Protein AF-A0A971VTC2-F1 (afdb_monomer_lite)

Secondary structure (DSSP, 8-state):
----TT-S---EEEEE-SS--PPPEEE--EE-TTT-SEE---TT--SB-TTSPBP--EEEEE-TTS-B---SSS-TTEEEEEETTEEEEEEPPEEEEEEEEETT--SB-TT-EEEEEESSS--GGGEEEEEE--SS-EEEEE-SEEEEEEEEEPPTTBPPPPPEEEEE-TTS-EEEEETTEEEEPGGGEEEEEEPBPPPPPPP----PPPEEE--EEE---SSS---TTSSEEEEE-TT--EEEEEEB-TTSEEEPPPEEE-S--S-EEEEEEEPP-SS----B---EEE-EEEETTEEEE--------B----

pLDDT: mean 72.46, std 19.24, range [22.12, 98.81]

Sequence (314 aa):
MYYKDGDLPSTAVWVTDTDLDGTPAVQTPALNPDTGRLEAAWPMLPVKDLDGKTWVYIVKEVTAAGEEFTADAAVDHFTQREEGLEVTNTVAAKPVTFSKTEVNSTAELPGATLQVFRGETADAANLVEEWVSTDTAKVIELTPGIYTMVETTAPKGYEIAESITFRVNLDGIVDIKHAANWVPAKNATVRMQDAKTPEPAKPVDPSYPTLRVPLSARKTLINGSLKAGEFTFLLKDCAGRVIAEASNDAQGVVTFPDRTFSRVVKNYKYTIEEKPGDATMNTILLLVMLALTLGAGSLVLRRIQRTQEHKNQR

Foldseek 3Di:
DDDDPDPDQQFWKWKDWPPDPDDTDIDRFDQDPVVRDGDDDDPPDDQADPVRHGTQIFMAGDGPVRHGDDCPDRNVFWDWDGDRHDIDTDGWWAKAKEAEEAVVDPWGDWAWKKWKFFDPDDDPVGTDDIDTTDRDIDIDGGGFHKMKMATPDDDPQWDGWDIWIWTQHSVRFIWTDDPPDTHTDPPNYDYTHIYGDDDPPDPPDPFADKDWDKDKDFDDDDPDFDAWQPWKKFKAWPVRDGDWMFTAHRRRMTTTDIDIDGDQDQWTWIFIFIDDDPDDDWGWGFTFTFHFDDDPRDTDGDDGDGDGDTDDDD

Structure (mmCIF, N/CA/C/O backbone):
data_AF-A0A971VTC2-F1
#
_entry.id   AF-A0A971VTC2-F1
#
loop_
_atom_site.group_PDB
_atom_site.id
_atom_site.type_symbol
_atom_site.label_atom_id
_atom_site.label_alt_id
_atom_site.label_comp_id
_atom_site.label_asym_id
_atom_site.label_entity_id
_atom_site.label_seq_id
_atom_site.pdbx_PDB_ins_code
_atom_site.Cartn_x
_atom_site.Cartn_y
_atom_site.Cartn_z
_atom_site.occupancy
_atom_site.B_iso_or_equiv
_atom_site.auth_seq_id
_atom_site.auth_comp_id
_atom_site.auth_asym_id
_atom_site.auth_atom_id
_atom_site.pdbx_PDB_model_num
ATOM 1 N N . MET A 1 1 ? 21.533 3.774 -10.845 1.00 24.39 1 MET A N 1
ATOM 2 C CA . MET A 1 1 ? 20.366 2.922 -11.162 1.00 24.39 1 MET A CA 1
ATOM 3 C C . MET A 1 1 ? 20.791 1.475 -10.965 1.00 24.39 1 MET A C 1
ATOM 5 O O . MET A 1 1 ? 21.694 1.045 -11.663 1.00 24.39 1 MET A O 1
ATOM 9 N N . TYR A 1 2 ? 20.254 0.765 -9.967 1.00 22.12 2 TYR A N 1
ATOM 10 C CA . TYR A 1 2 ? 20.600 -0.644 -9.737 1.00 22.12 2 TYR A CA 1
ATOM 11 C C . TYR A 1 2 ? 19.739 -1.532 -10.641 1.00 22.12 2 TYR A C 1
ATOM 13 O O . TYR A 1 2 ? 18.562 -1.738 -10.357 1.00 22.12 2 TYR A O 1
ATOM 21 N N . TYR A 1 3 ? 20.332 -2.051 -11.712 1.00 27.64 3 TYR A N 1
ATOM 22 C CA . TYR A 1 3 ? 19.856 -3.245 -12.405 1.00 27.64 3 TYR A CA 1
ATOM 23 C C . TYR A 1 3 ? 20.967 -4.291 -12.290 1.00 27.64 3 TYR A C 1
ATOM 25 O O . TYR A 1 3 ? 22.145 -3.961 -12.417 1.00 27.64 3 TYR A O 1
ATOM 33 N N . LYS A 1 4 ? 20.598 -5.525 -11.937 1.00 24.80 4 LYS A N 1
ATOM 34 C CA . LYS A 1 4 ? 21.521 -6.664 -11.879 1.00 24.80 4 LYS A CA 1
ATOM 35 C C . LYS A 1 4 ? 21.999 -6.956 -13.303 1.00 24.80 4 LYS A C 1
ATOM 37 O O . LYS A 1 4 ? 21.167 -7.022 -14.204 1.00 24.80 4 LYS A O 1
ATOM 42 N N . ASP A 1 5 ? 23.307 -7.144 -13.472 1.00 27.97 5 ASP A N 1
ATOM 43 C CA . ASP A 1 5 ? 23.905 -7.723 -14.679 1.00 27.97 5 ASP A CA 1
ATOM 44 C C . ASP A 1 5 ? 23.108 -8.966 -15.104 1.00 27.97 5 ASP A C 1
ATOM 46 O O . ASP A 1 5 ? 23.018 -9.927 -14.333 1.00 27.97 5 ASP A O 1
ATOM 50 N N . GLY A 1 6 ? 22.504 -8.934 -16.297 1.00 31.97 6 GLY A N 1
ATOM 51 C CA . GLY A 1 6 ? 21.861 -10.110 -16.893 1.00 31.97 6 GLY A CA 1
ATOM 52 C C . GLY A 1 6 ? 20.676 -9.864 -17.831 1.00 31.97 6 GLY A C 1
ATOM 53 O O . GLY A 1 6 ? 20.512 -10.652 -18.752 1.00 31.97 6 GLY A O 1
ATOM 54 N N . ASP A 1 7 ? 19.901 -8.785 -17.654 1.00 36.12 7 ASP A N 1
ATOM 55 C CA . ASP A 1 7 ? 18.616 -8.597 -18.372 1.00 36.12 7 ASP A CA 1
ATOM 56 C C . ASP A 1 7 ? 18.561 -7.359 -19.291 1.00 36.12 7 ASP A C 1
ATOM 58 O O . ASP A 1 7 ? 17.489 -6.968 -19.755 1.00 36.12 7 ASP A O 1
ATOM 62 N N . LEU A 1 8 ? 19.697 -6.711 -19.569 1.00 38.66 8 LEU A N 1
ATOM 63 C CA . LEU A 1 8 ? 19.752 -5.750 -20.673 1.00 38.66 8 LEU A CA 1
ATOM 64 C C . LEU A 1 8 ? 19.959 -6.532 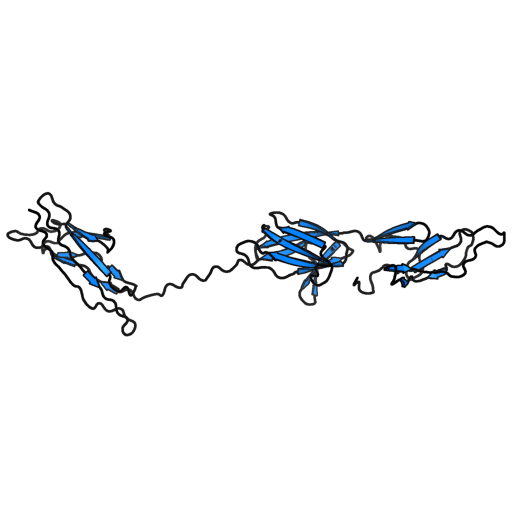-21.976 1.00 38.66 8 LEU A C 1
ATOM 66 O O . LEU A 1 8 ? 20.839 -7.400 -21.995 1.00 38.66 8 LEU A O 1
ATOM 70 N N . PRO A 1 9 ? 19.216 -6.239 -23.065 1.00 40.66 9 PRO A N 1
ATOM 71 C CA . PRO A 1 9 ? 19.655 -6.672 -24.380 1.00 40.66 9 PRO A CA 1
ATOM 72 C C . PRO A 1 9 ? 21.089 -6.169 -24.536 1.00 40.66 9 PRO A C 1
ATOM 74 O O . PRO A 1 9 ? 21.396 -5.002 -24.297 1.00 40.66 9 PRO A O 1
ATOM 77 N N . SER A 1 10 ? 21.987 -7.109 -24.786 1.00 42.53 10 SER A N 1
ATOM 78 C CA . SER A 1 10 ? 23.401 -6.876 -25.039 1.00 42.53 10 SER A CA 1
ATOM 79 C C . SER A 1 10 ? 23.577 -5.671 -25.956 1.00 42.53 10 SER A C 1
ATOM 81 O O . SER A 1 10 ? 23.158 -5.714 -27.105 1.00 42.53 10 SER A O 1
ATOM 83 N N . THR A 1 11 ? 24.184 -4.608 -25.447 1.00 46.25 11 THR A N 1
ATOM 84 C CA . THR A 1 11 ? 24.219 -3.301 -26.105 1.00 46.25 11 THR A CA 1
ATOM 85 C C . THR A 1 11 ? 25.290 -3.234 -27.189 1.00 46.25 11 THR A C 1
ATOM 87 O O . THR A 1 11 ? 26.001 -2.249 -27.265 1.00 46.25 11 THR A O 1
ATOM 90 N N . ALA A 1 12 ? 25.515 -4.276 -27.985 1.00 45.28 12 ALA A N 1
ATOM 91 C CA . ALA A 1 12 ? 26.535 -4.210 -29.025 1.00 45.28 12 ALA A CA 1
ATOM 92 C C . ALA A 1 12 ? 26.014 -3.365 -30.201 1.00 45.28 12 ALA A C 1
ATOM 94 O O . ALA A 1 12 ? 24.861 -3.482 -30.605 1.00 45.28 12 ALA A O 1
ATOM 95 N N . VAL A 1 13 ? 26.857 -2.483 -30.734 1.00 49.81 13 VAL A N 1
ATOM 96 C CA . VAL A 1 13 ? 26.529 -1.638 -31.889 1.00 49.81 13 VAL A CA 1
ATOM 97 C C . VAL A 1 13 ? 27.518 -1.947 -33.007 1.00 49.81 13 VAL A C 1
ATOM 99 O O . VAL A 1 13 ? 28.705 -2.153 -32.740 1.00 49.81 13 VAL A O 1
ATOM 102 N N . TRP A 1 14 ? 27.048 -1.984 -34.252 1.00 54.25 14 TRP A N 1
ATOM 103 C CA . TRP A 1 14 ? 27.901 -2.091 -35.439 1.00 54.25 14 TRP A CA 1
ATOM 104 C C . TRP A 1 14 ? 27.792 -0.844 -36.307 1.00 54.25 14 TRP A C 1
ATOM 106 O O . TRP A 1 14 ? 26.750 -0.191 -36.365 1.00 54.25 14 TRP A O 1
ATOM 116 N N . VAL A 1 15 ? 28.899 -0.537 -36.981 1.00 46.56 15 VAL A N 1
ATOM 117 C CA . VAL A 1 15 ? 28.986 0.483 -38.025 1.00 46.56 15 VAL A CA 1
ATOM 118 C C . VAL A 1 15 ? 29.272 -0.223 -39.342 1.00 46.56 15 VAL A C 1
ATOM 120 O O . VAL A 1 15 ? 30.251 -0.972 -39.433 1.00 46.56 15 VAL A O 1
ATOM 123 N N . THR A 1 16 ? 28.443 0.019 -40.358 1.00 44.19 16 THR A N 1
ATOM 124 C CA . THR A 1 16 ? 28.713 -0.430 -41.728 1.00 44.19 16 THR A CA 1
ATOM 125 C C . THR A 1 16 ? 28.747 0.713 -42.709 1.00 44.19 16 THR A C 1
ATOM 127 O O . THR A 1 16 ? 28.103 1.751 -42.550 1.00 44.19 16 THR A O 1
ATOM 130 N N . ASP A 1 17 ? 29.518 0.452 -43.747 1.00 42.81 17 ASP A N 1
ATOM 131 C CA . ASP A 1 17 ? 29.534 1.176 -44.993 1.00 42.81 17 ASP A CA 1
ATOM 132 C C . ASP A 1 17 ? 28.280 0.823 -45.824 1.00 42.81 17 ASP A C 1
ATOM 134 O O . ASP A 1 17 ? 27.764 -0.291 -45.741 1.00 42.81 17 ASP A O 1
ATOM 138 N N . THR A 1 18 ? 27.772 1.774 -46.607 1.00 43.78 18 THR A N 1
ATOM 139 C CA . THR A 1 18 ? 26.639 1.565 -47.521 1.00 43.78 18 THR A CA 1
ATOM 140 C C . THR A 1 18 ? 27.041 0.908 -48.848 1.00 43.78 18 THR A C 1
ATOM 142 O O . THR A 1 18 ? 26.149 0.416 -49.537 1.00 43.78 18 THR A O 1
ATOM 145 N N . ASP A 1 19 ? 28.341 0.836 -49.182 1.00 42.25 19 ASP A N 1
ATOM 146 C CA . ASP A 1 19 ? 28.817 0.380 -50.501 1.00 42.25 19 ASP A CA 1
ATOM 147 C C . ASP A 1 19 ? 29.732 -0.885 -50.494 1.00 42.25 19 ASP A C 1
ATOM 149 O O . ASP A 1 19 ? 30.227 -1.254 -51.559 1.00 42.25 19 ASP A O 1
ATOM 153 N N . LEU A 1 20 ? 29.945 -1.616 -49.380 1.00 42.38 20 LEU A N 1
ATOM 154 C CA . LEU A 1 20 ? 30.805 -2.828 -49.367 1.00 42.38 20 LEU A CA 1
ATOM 155 C C . LEU A 1 20 ? 30.368 -3.946 -48.395 1.00 42.38 20 LEU A C 1
ATOM 157 O O . LEU A 1 20 ? 30.027 -3.685 -47.244 1.00 42.38 20 LEU A O 1
ATOM 161 N N . ASP A 1 21 ? 30.525 -5.201 -48.848 1.00 44.94 21 ASP A N 1
ATOM 162 C CA . ASP A 1 21 ? 30.444 -6.484 -48.111 1.00 44.94 21 ASP A CA 1
ATOM 163 C C . ASP A 1 21 ? 31.539 -6.634 -47.016 1.00 44.94 21 ASP A C 1
ATOM 165 O O . ASP A 1 21 ? 32.245 -7.643 -46.927 1.00 44.94 21 ASP A O 1
ATOM 169 N N . GLY A 1 22 ? 31.761 -5.597 -46.206 1.00 50.03 22 GLY A N 1
ATOM 170 C CA . GLY A 1 22 ? 32.745 -5.588 -45.126 1.00 50.03 22 GLY A CA 1
ATOM 171 C C . GLY A 1 22 ? 32.226 -6.250 -43.849 1.00 50.03 22 GLY A C 1
ATOM 172 O O . GLY A 1 22 ? 31.055 -6.121 -43.497 1.00 50.03 22 GLY A O 1
ATOM 173 N N . THR A 1 23 ? 33.111 -6.931 -43.114 1.00 53.97 23 THR A N 1
ATOM 174 C CA . THR A 1 23 ? 32.787 -7.465 -41.785 1.00 53.97 23 THR A CA 1
ATOM 175 C C . THR A 1 23 ? 32.421 -6.313 -40.834 1.00 53.97 23 THR A C 1
ATOM 177 O O . THR A 1 23 ? 33.236 -5.403 -40.662 1.00 53.97 23 THR A O 1
ATOM 180 N N . PRO A 1 24 ? 31.246 -6.352 -40.184 1.00 57.28 24 PRO A N 1
ATOM 181 C CA . PRO A 1 24 ? 30.817 -5.378 -39.180 1.00 57.28 24 PRO A CA 1
ATOM 182 C C . PRO A 1 24 ? 31.878 -5.089 -38.113 1.00 57.28 24 PRO A C 1
ATOM 184 O O . PRO A 1 24 ? 32.406 -6.016 -37.494 1.00 57.28 24 PRO A O 1
ATOM 187 N N . ALA A 1 25 ? 32.153 -3.812 -37.834 1.00 60.31 25 ALA A N 1
ATOM 188 C CA . ALA A 1 25 ? 32.958 -3.430 -36.675 1.00 60.31 25 ALA A CA 1
ATOM 189 C C . ALA A 1 25 ? 32.059 -3.320 -35.434 1.00 60.31 25 ALA A C 1
ATOM 191 O O . ALA A 1 25 ? 31.399 -2.301 -35.234 1.00 60.31 25 ALA A O 1
ATOM 192 N N . VAL A 1 26 ? 32.037 -4.364 -34.604 1.00 62.31 26 VAL A N 1
ATOM 193 C CA . VAL A 1 26 ? 31.229 -4.420 -33.375 1.00 62.31 26 VAL A CA 1
ATOM 194 C C . VAL A 1 26 ? 31.981 -3.778 -32.206 1.00 62.31 26 VAL A C 1
ATOM 196 O O . VAL A 1 26 ? 33.146 -4.097 -31.965 1.00 62.31 26 VAL A O 1
ATOM 199 N N . GLN A 1 27 ? 31.317 -2.893 -31.462 1.00 64.00 27 GLN A N 1
ATOM 200 C CA . GLN A 1 27 ? 31.819 -2.346 -30.197 1.00 64.00 27 GLN A CA 1
ATOM 201 C C . GLN A 1 27 ? 30.770 -2.475 -29.096 1.00 64.00 27 GLN A C 1
ATOM 203 O O . GLN A 1 27 ? 29.574 -2.312 -29.342 1.00 64.00 27 GLN A O 1
ATOM 208 N N . THR A 1 28 ? 31.241 -2.710 -27.872 1.00 67.06 28 THR A N 1
ATOM 209 C CA . THR A 1 28 ? 30.420 -2.626 -26.661 1.00 67.06 28 THR A CA 1
ATOM 210 C C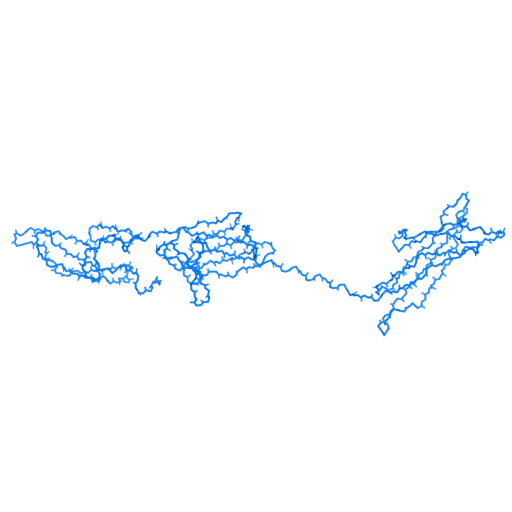 . THR A 1 28 ? 30.531 -1.204 -26.094 1.00 67.06 28 THR A C 1
ATOM 212 O O . THR A 1 28 ? 31.624 -0.808 -25.684 1.00 67.06 28 THR A O 1
ATOM 215 N N . PRO A 1 29 ? 29.441 -0.421 -26.058 1.00 69.00 29 PRO A N 1
ATOM 216 C CA . PRO A 1 29 ? 29.385 0.893 -25.442 1.00 69.00 29 PRO A CA 1
ATOM 217 C C . PRO A 1 29 ? 29.759 0.843 -23.961 1.00 69.00 29 PRO A C 1
ATOM 219 O O . PRO A 1 29 ? 29.368 -0.074 -23.237 1.00 69.00 29 PRO A O 1
ATOM 222 N N . ALA A 1 30 ? 30.469 1.866 -23.500 1.00 68.50 30 ALA A N 1
ATOM 223 C CA . ALA A 1 30 ? 30.816 2.061 -22.100 1.00 68.50 30 ALA A CA 1
ATOM 224 C C . ALA A 1 30 ? 30.007 3.219 -21.505 1.00 68.50 30 ALA A C 1
ATOM 226 O O . ALA A 1 30 ? 29.675 4.175 -22.202 1.00 68.50 30 ALA A O 1
ATOM 227 N N . LEU A 1 31 ? 29.703 3.152 -20.206 1.00 62.44 31 LEU A N 1
ATOM 228 C CA . LEU A 1 31 ? 29.050 4.258 -19.507 1.00 62.44 31 LEU A CA 1
ATOM 229 C C . LEU A 1 31 ? 29.995 5.461 -19.450 1.00 62.44 31 LEU A C 1
ATOM 231 O O . LEU A 1 31 ? 31.036 5.406 -18.793 1.00 62.44 31 LEU A O 1
ATOM 235 N N . ASN A 1 32 ? 29.608 6.553 -20.097 1.00 70.31 32 ASN A N 1
ATOM 236 C CA . ASN A 1 32 ? 30.255 7.841 -19.942 1.00 70.31 32 ASN A CA 1
ATOM 237 C C . ASN A 1 32 ? 29.755 8.482 -18.626 1.00 70.31 32 ASN A C 1
ATOM 239 O O . ASN A 1 32 ? 28.553 8.723 -18.480 1.00 70.31 32 ASN A O 1
ATOM 243 N N . PRO A 1 33 ? 30.639 8.742 -17.645 1.00 55.88 33 PRO A N 1
ATOM 244 C CA . PRO A 1 33 ? 30.243 9.274 -16.341 1.00 55.88 33 PRO A CA 1
ATOM 245 C C . PRO A 1 33 ? 29.791 10.740 -16.385 1.00 55.88 33 PRO A C 1
ATOM 247 O O . PRO A 1 33 ? 29.056 11.161 -15.494 1.00 55.88 33 PRO A O 1
ATOM 250 N N . ASP A 1 34 ? 30.202 11.501 -17.401 1.00 62.28 34 ASP A N 1
ATOM 251 C CA . ASP A 1 34 ? 29.881 12.924 -17.542 1.00 62.28 34 ASP A CA 1
ATOM 252 C C . ASP A 1 34 ? 28.503 13.126 -18.183 1.00 62.28 34 ASP A C 1
ATOM 254 O O . ASP A 1 34 ? 27.762 14.037 -17.810 1.00 62.28 34 ASP A O 1
ATOM 258 N N . THR A 1 35 ? 28.141 12.265 -19.139 1.00 67.12 35 THR A N 1
ATOM 259 C CA . THR A 1 35 ? 26.854 12.336 -19.855 1.00 67.12 35 THR A CA 1
ATOM 260 C C . THR A 1 35 ? 25.804 11.383 -19.288 1.00 67.12 35 THR A C 1
ATOM 262 O O . THR A 1 35 ? 24.610 11.569 -19.523 1.00 67.12 35 THR A O 1
ATOM 265 N N . GLY A 1 36 ? 26.226 10.351 -18.551 1.00 65.12 36 GLY A N 1
ATOM 266 C CA . GLY A 1 36 ? 25.359 9.290 -18.041 1.00 65.12 36 GLY A CA 1
ATOM 267 C C . GLY A 1 36 ? 24.819 8.349 -19.124 1.00 65.12 36 GLY A C 1
ATOM 268 O O . GLY A 1 36 ? 23.917 7.560 -18.836 1.00 65.12 36 GLY A O 1
ATOM 269 N N . ARG A 1 37 ? 25.333 8.429 -20.359 1.00 70.31 37 ARG A N 1
ATOM 270 C CA . ARG A 1 37 ? 24.919 7.594 -21.497 1.00 70.31 37 ARG A CA 1
ATOM 271 C C . ARG A 1 37 ? 25.922 6.471 -21.740 1.00 70.31 37 ARG A C 1
ATOM 273 O O . ARG A 1 37 ? 27.096 6.578 -21.399 1.00 70.31 37 ARG A O 1
ATOM 280 N N . LEU A 1 38 ? 25.448 5.390 -22.350 1.00 69.25 38 LEU A N 1
ATOM 281 C CA . LEU A 1 38 ? 26.322 4.395 -22.957 1.00 69.25 38 LEU A CA 1
ATOM 282 C C . LEU A 1 38 ? 26.837 4.948 -24.292 1.00 69.25 38 LEU A C 1
ATOM 284 O O . LEU A 1 38 ? 26.039 5.322 -25.147 1.00 69.25 38 LEU A O 1
ATOM 288 N N . GLU A 1 39 ? 28.155 5.008 -24.459 1.00 73.31 39 GLU A N 1
ATOM 289 C CA . GLU A 1 39 ? 28.815 5.578 -25.635 1.00 73.31 39 GLU A CA 1
ATOM 290 C C . GLU A 1 39 ? 29.839 4.594 -26.217 1.00 73.31 39 GLU A C 1
ATOM 292 O O . GLU A 1 39 ? 30.570 3.926 -25.483 1.00 73.31 39 GLU A O 1
ATOM 297 N N . ALA A 1 40 ? 29.904 4.510 -27.546 1.00 72.56 40 ALA A N 1
ATOM 298 C CA . ALA A 1 40 ? 30.912 3.754 -28.285 1.00 72.56 40 ALA A CA 1
ATOM 299 C C . ALA A 1 40 ? 31.599 4.670 -29.303 1.00 72.56 40 ALA A C 1
ATOM 301 O O . ALA A 1 40 ? 30.967 5.550 -29.887 1.00 72.56 40 ALA A O 1
ATOM 302 N N . ALA A 1 41 ? 32.897 4.458 -29.518 1.00 71.81 41 ALA A N 1
ATOM 303 C CA . ALA A 1 41 ? 33.685 5.232 -30.466 1.00 71.81 41 ALA A CA 1
ATOM 304 C C . ALA A 1 41 ? 34.462 4.307 -31.404 1.00 71.81 41 ALA A C 1
ATOM 306 O O . ALA A 1 41 ? 35.159 3.394 -30.961 1.00 71.81 41 ALA A O 1
ATOM 307 N N . TRP A 1 42 ? 34.397 4.605 -32.700 1.00 75.06 42 TRP A N 1
ATOM 308 C CA . TRP A 1 42 ? 35.216 3.975 -33.731 1.00 75.06 42 TRP A CA 1
ATOM 309 C C . TRP A 1 42 ? 36.239 5.002 -34.223 1.00 75.06 42 TRP A C 1
ATOM 311 O O . TRP A 1 42 ? 35.951 5.780 -35.138 1.00 75.06 42 TRP A O 1
ATOM 321 N N . PRO A 1 43 ? 37.422 5.091 -33.588 1.00 70.06 43 PRO A N 1
ATOM 322 C CA . PRO A 1 43 ? 38.449 6.010 -34.045 1.00 70.06 43 PRO A CA 1
ATOM 323 C C . PRO A 1 43 ? 38.961 5.577 -35.424 1.00 70.06 43 PRO A C 1
ATOM 325 O O . PRO A 1 43 ? 39.066 4.389 -35.712 1.00 70.06 43 PRO A O 1
ATOM 328 N N . MET A 1 44 ? 39.353 6.556 -36.244 1.00 71.81 44 MET A N 1
ATOM 329 C CA . MET A 1 44 ? 40.008 6.337 -37.544 1.00 71.81 44 MET A CA 1
ATOM 330 C C . MET A 1 44 ? 39.123 5.699 -38.628 1.00 71.81 44 MET A C 1
ATOM 332 O O . MET A 1 44 ? 39.641 5.058 -39.542 1.00 71.81 44 MET A O 1
ATOM 336 N N . LEU A 1 45 ? 37.806 5.911 -38.576 1.00 69.50 45 LEU A N 1
ATOM 337 C CA . LEU A 1 45 ? 36.944 5.601 -39.715 1.00 69.50 45 LEU A CA 1
ATOM 338 C C . LEU A 1 45 ? 37.335 6.464 -40.935 1.00 69.50 45 LEU A C 1
ATOM 340 O O . LEU A 1 45 ? 37.518 7.679 -40.786 1.00 69.50 45 LEU A O 1
ATOM 344 N N . PRO A 1 46 ? 37.480 5.877 -42.140 1.00 70.81 46 PRO A N 1
ATOM 345 C CA . PRO A 1 46 ? 37.756 6.637 -43.352 1.00 70.81 46 PRO A CA 1
ATOM 346 C C . PRO A 1 46 ? 36.700 7.722 -43.585 1.00 70.81 46 PRO A C 1
ATOM 348 O O . PRO A 1 46 ? 35.509 7.505 -43.389 1.00 70.81 46 PRO A O 1
ATOM 351 N N . VAL A 1 47 ? 37.114 8.903 -44.038 1.00 63.91 47 VAL A N 1
ATOM 352 C CA . VAL A 1 47 ? 36.164 9.986 -44.367 1.00 63.91 47 VAL A CA 1
ATOM 353 C C . VAL A 1 47 ? 35.698 9.887 -45.819 1.00 63.91 47 VAL A C 1
ATOM 355 O O . VAL A 1 47 ? 34.600 10.326 -46.147 1.00 63.91 47 VAL A O 1
ATOM 358 N N . LYS A 1 48 ? 36.530 9.310 -46.691 1.00 69.44 48 LYS A N 1
ATOM 359 C CA . LYS A 1 48 ? 36.266 9.155 -48.119 1.00 69.44 48 LYS A CA 1
ATOM 360 C C . LYS A 1 48 ? 36.603 7.750 -48.604 1.00 69.44 48 LYS A C 1
ATOM 362 O O . LYS A 1 48 ? 37.475 7.102 -48.020 1.00 69.44 48 LYS A O 1
ATOM 367 N N . ASP A 1 49 ? 35.931 7.317 -49.660 1.00 67.75 49 ASP A N 1
ATOM 368 C CA . ASP A 1 49 ? 36.254 6.100 -50.398 1.00 67.75 49 ASP A CA 1
ATOM 369 C C . ASP A 1 49 ? 37.491 6.289 -51.300 1.00 67.75 49 ASP A C 1
ATOM 371 O O . ASP A 1 49 ? 38.111 7.362 -51.333 1.00 67.75 49 ASP A O 1
ATOM 375 N N . LEU A 1 50 ? 37.873 5.230 -52.023 1.00 72.00 50 LEU A N 1
ATOM 376 C CA . LEU A 1 50 ? 39.011 5.247 -52.955 1.00 72.00 50 LEU A CA 1
ATOM 377 C C . LEU A 1 50 ? 38.802 6.205 -54.142 1.00 72.00 50 LEU A C 1
ATOM 379 O O . LEU A 1 50 ? 39.783 6.648 -54.740 1.00 72.00 50 LEU A O 1
ATOM 383 N N . ASP A 1 51 ? 37.551 6.562 -54.432 1.00 77.12 51 ASP A N 1
ATOM 384 C CA . ASP A 1 51 ? 37.141 7.463 -55.509 1.00 77.12 51 ASP A CA 1
ATOM 385 C C . ASP A 1 51 ? 36.943 8.919 -55.022 1.00 77.12 51 ASP A C 1
ATOM 387 O O . ASP A 1 51 ? 36.655 9.826 -55.808 1.00 77.12 51 ASP A O 1
ATOM 391 N N . GLY A 1 52 ? 37.154 9.187 -53.727 1.00 68.06 52 GLY A N 1
ATOM 392 C CA . GLY A 1 52 ? 37.068 10.508 -53.107 1.00 68.06 52 GLY A CA 1
ATOM 393 C C . GLY A 1 52 ? 35.660 10.957 -52.684 1.00 68.06 52 GLY A C 1
ATOM 394 O O . GLY A 1 52 ? 35.511 12.121 -52.277 1.00 68.06 52 GLY A O 1
ATOM 395 N N . LYS A 1 53 ? 34.651 10.079 -52.744 1.00 62.31 53 LYS A N 1
ATOM 396 C CA . LYS A 1 53 ? 33.279 10.291 -52.244 1.00 62.31 53 LYS A CA 1
ATOM 397 C C . LYS A 1 53 ? 33.256 10.137 -50.722 1.00 62.31 53 LYS A C 1
ATOM 399 O O . LYS A 1 53 ? 33.947 9.293 -50.169 1.00 62.31 53 LYS A O 1
ATOM 404 N N . THR A 1 54 ? 32.488 10.975 -50.031 1.00 58.62 54 THR A N 1
ATOM 405 C CA . THR A 1 54 ? 32.387 10.942 -48.562 1.00 58.62 54 THR A CA 1
ATOM 406 C C . THR A 1 54 ? 31.562 9.746 -48.087 1.00 58.62 54 THR A C 1
ATOM 408 O O . THR A 1 54 ? 30.481 9.504 -48.624 1.00 58.62 54 THR A O 1
ATOM 411 N N . TRP A 1 55 ? 32.032 9.059 -47.046 1.00 61.00 55 TRP A N 1
ATOM 412 C CA . TRP A 1 55 ? 31.294 7.973 -46.402 1.00 61.00 55 TRP A CA 1
ATOM 413 C C . TRP A 1 55 ? 30.112 8.476 -45.568 1.00 61.00 55 TRP A C 1
ATOM 415 O O . TRP A 1 55 ? 30.206 9.499 -44.885 1.00 61.00 55 TRP A O 1
ATOM 425 N N . VAL A 1 56 ? 29.014 7.717 -45.587 1.00 61.75 56 VAL A N 1
ATOM 426 C CA . VAL A 1 56 ? 27.881 7.874 -44.668 1.00 61.75 56 VAL A CA 1
ATOM 427 C C . VAL A 1 56 ? 27.807 6.619 -43.813 1.00 61.75 56 VAL A C 1
ATOM 429 O O . VAL A 1 56 ? 27.618 5.525 -44.335 1.00 61.75 56 VAL A O 1
ATOM 432 N N . TYR A 1 57 ? 27.961 6.796 -42.506 1.00 63.69 57 TYR A N 1
ATOM 433 C CA . TYR A 1 57 ? 27.889 5.713 -41.535 1.00 63.69 57 TYR A CA 1
ATOM 434 C C . TYR A 1 57 ? 26.497 5.638 -40.920 1.00 63.69 57 TYR A C 1
ATOM 436 O O . TYR A 1 57 ? 25.887 6.669 -40.626 1.00 63.69 57 TYR A O 1
ATOM 444 N N . ILE A 1 58 ? 26.035 4.414 -40.688 1.00 64.00 58 ILE A N 1
ATOM 445 C CA . ILE A 1 58 ? 24.855 4.118 -39.878 1.00 64.00 58 ILE A CA 1
ATOM 446 C C . ILE A 1 58 ? 25.270 3.303 -38.658 1.00 64.00 58 ILE A C 1
ATOM 448 O O . ILE A 1 58 ? 26.307 2.638 -38.663 1.00 64.00 58 ILE A O 1
ATOM 452 N N . VAL A 1 59 ? 24.451 3.369 -37.620 1.00 67.12 59 VAL A N 1
ATOM 453 C CA . VAL A 1 59 ? 24.625 2.651 -36.362 1.00 67.12 59 VAL A CA 1
ATOM 454 C C . VAL A 1 59 ? 23.359 1.841 -36.128 1.00 67.12 59 VAL A C 1
ATOM 456 O O . VAL A 1 59 ? 22.265 2.386 -36.223 1.00 67.12 59 VAL A O 1
ATOM 459 N N . LYS A 1 60 ? 23.530 0.552 -35.837 1.00 67.75 60 LYS A N 1
ATOM 460 C CA . LYS A 1 60 ? 22.448 -0.385 -35.518 1.00 67.75 60 LYS A CA 1
ATOM 461 C C . LYS A 1 60 ? 22.783 -1.172 -34.257 1.00 67.75 60 LYS A C 1
ATOM 463 O O . LYS A 1 60 ? 23.952 -1.486 -34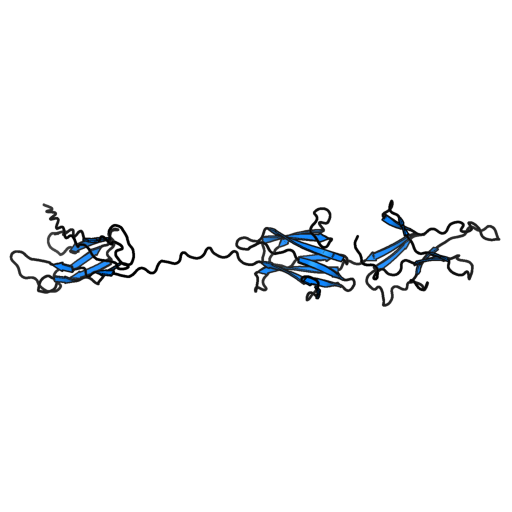.023 1.00 67.75 60 LYS A O 1
ATOM 468 N N . GLU A 1 61 ? 21.780 -1.529 -33.465 1.00 68.50 61 GLU A N 1
ATOM 469 C CA . GLU A 1 61 ? 21.958 -2.442 -32.327 1.00 68.50 61 GLU A CA 1
ATOM 470 C C . GLU A 1 61 ? 21.999 -3.907 -32.788 1.00 68.50 61 GLU A C 1
ATOM 472 O O . GLU A 1 61 ? 21.295 -4.310 -33.717 1.00 68.50 61 GLU A O 1
ATOM 477 N N . VAL A 1 62 ? 22.832 -4.714 -32.137 1.00 67.12 62 VAL A N 1
ATOM 478 C CA . VAL A 1 62 ? 22.983 -6.155 -32.376 1.00 67.12 62 VAL A CA 1
ATOM 479 C C . VAL A 1 62 ? 22.985 -6.919 -31.060 1.00 67.12 62 VAL A C 1
ATOM 481 O O . VAL A 1 62 ? 23.295 -6.379 -29.998 1.00 67.12 62 VAL A O 1
ATOM 484 N N . THR A 1 63 ? 22.673 -8.210 -31.123 1.00 63.59 63 THR A N 1
ATOM 485 C CA . THR A 1 63 ? 22.832 -9.115 -29.983 1.00 63.59 63 THR A CA 1
ATOM 486 C C . THR A 1 63 ? 24.315 -9.279 -29.606 1.00 63.59 63 THR A C 1
ATOM 488 O O . THR A 1 63 ? 25.218 -8.912 -30.358 1.00 63.59 63 THR A O 1
ATOM 491 N N . ALA A 1 64 ? 24.605 -9.906 -28.461 1.00 59.22 64 ALA A N 1
ATOM 492 C CA . ALA A 1 64 ? 25.968 -10.219 -28.023 1.00 59.22 64 ALA A CA 1
ATOM 493 C C . ALA A 1 64 ? 26.704 -11.126 -29.022 1.00 59.22 64 ALA A C 1
ATOM 495 O O . ALA A 1 64 ? 27.933 -11.163 -29.030 1.00 59.22 64 ALA A O 1
ATOM 496 N N . ALA A 1 65 ? 25.954 -11.857 -29.852 1.00 60.88 65 ALA A N 1
ATOM 497 C CA . ALA A 1 65 ? 26.470 -12.697 -30.923 1.00 60.88 65 ALA A CA 1
ATOM 498 C C . ALA A 1 65 ? 26.716 -11.924 -32.237 1.00 60.88 65 ALA A C 1
ATOM 500 O O . ALA A 1 65 ? 27.208 -12.511 -33.197 1.00 60.88 65 ALA A O 1
ATOM 501 N N . GLY A 1 66 ? 26.406 -10.622 -32.287 1.00 58.53 66 GLY A N 1
ATOM 502 C CA . GLY A 1 66 ? 26.544 -9.780 -33.478 1.00 58.53 66 GLY A CA 1
ATOM 503 C C . GLY A 1 66 ? 25.411 -9.940 -34.494 1.00 58.53 66 GLY A C 1
ATOM 504 O O . GLY A 1 66 ? 25.530 -9.452 -35.614 1.00 58.53 66 GLY A O 1
ATOM 505 N N . GLU A 1 67 ? 24.327 -10.625 -34.127 1.00 66.06 67 GLU A N 1
ATOM 506 C CA . GLU A 1 67 ? 23.141 -10.766 -34.975 1.00 66.06 67 GLU A CA 1
ATOM 507 C C . GLU A 1 67 ? 22.310 -9.483 -34.915 1.00 66.06 67 GLU A C 1
ATOM 509 O O . GLU A 1 67 ? 22.198 -8.879 -33.846 1.00 66.06 67 GLU A O 1
ATOM 514 N N . GLU A 1 68 ? 21.726 -9.065 -36.046 1.00 63.59 68 GLU A N 1
ATOM 515 C CA . GLU A 1 68 ? 20.838 -7.898 -36.084 1.00 63.59 68 GLU A CA 1
ATOM 516 C C . GLU A 1 68 ? 19.766 -8.037 -35.008 1.00 63.59 68 GLU A C 1
ATOM 518 O O . GLU A 1 68 ? 19.076 -9.059 -34.916 1.00 63.59 68 GLU A O 1
ATOM 523 N N . PHE A 1 69 ? 19.656 -7.011 -34.167 1.00 61.62 69 PHE A N 1
ATOM 524 C CA . PHE A 1 69 ? 18.629 -6.977 -33.152 1.00 61.62 69 PHE A CA 1
ATOM 525 C C . PHE A 1 69 ? 17.275 -6.816 -33.845 1.00 61.62 69 PHE A C 1
ATOM 527 O O . PHE A 1 69 ? 16.864 -5.720 -34.218 1.00 61.62 69 PHE A O 1
ATOM 534 N N . THR A 1 70 ? 16.581 -7.930 -34.055 1.00 56.22 70 THR A N 1
ATOM 535 C CA . THR A 1 70 ? 15.178 -7.912 -34.458 1.00 56.22 70 THR A CA 1
ATOM 536 C C . THR A 1 70 ? 14.353 -7.927 -33.184 1.00 56.22 70 THR A C 1
ATOM 538 O O . THR A 1 70 ? 14.533 -8.792 -32.330 1.00 56.22 70 THR A O 1
ATOM 541 N N . ALA A 1 71 ? 13.466 -6.946 -33.024 1.00 54.25 71 ALA A N 1
ATOM 542 C CA . ALA A 1 71 ? 12.616 -6.795 -31.840 1.00 54.25 71 ALA A CA 1
ATOM 543 C C . ALA A 1 71 ? 11.575 -7.928 -31.674 1.00 54.25 71 ALA A C 1
ATOM 545 O O . ALA A 1 71 ? 10.577 -7.747 -30.983 1.00 54.25 71 ALA A O 1
ATOM 546 N N . ASP A 1 72 ? 11.776 -9.084 -32.313 1.00 49.34 72 ASP A N 1
ATOM 547 C CA . ASP A 1 72 ? 10.826 -10.184 -32.350 1.00 49.34 72 ASP A CA 1
ATOM 548 C C . ASP A 1 72 ? 11.221 -11.296 -31.358 1.00 49.34 72 ASP A C 1
ATOM 550 O O . ASP A 1 72 ? 12.369 -11.731 -31.254 1.00 49.34 72 ASP A O 1
ATOM 554 N N . ALA A 1 73 ? 10.217 -11.720 -30.597 1.00 42.88 73 ALA A N 1
ATOM 555 C CA . ALA A 1 73 ? 10.167 -12.769 -29.578 1.00 42.88 73 ALA A CA 1
ATOM 556 C C . ALA A 1 73 ? 10.961 -12.613 -28.260 1.00 42.88 73 ALA A C 1
ATOM 558 O O . ALA A 1 73 ? 10.500 -13.155 -27.254 1.00 42.88 73 ALA A O 1
ATOM 559 N N . ALA A 1 74 ? 12.090 -11.895 -28.190 1.00 43.94 74 ALA A N 1
ATOM 560 C CA . ALA A 1 74 ? 12.869 -11.795 -26.937 1.00 43.94 74 ALA A CA 1
ATOM 561 C C . ALA A 1 74 ? 12.711 -10.465 -26.170 1.00 43.94 74 ALA A C 1
ATOM 563 O O . ALA A 1 74 ? 13.087 -10.395 -24.999 1.00 43.94 74 ALA A O 1
ATOM 564 N N . VAL A 1 75 ? 12.178 -9.405 -26.800 1.00 49.88 75 VAL A N 1
ATOM 565 C CA . VAL A 1 75 ? 12.273 -8.027 -26.271 1.00 49.88 75 VAL A CA 1
ATOM 566 C C . VAL A 1 75 ? 11.012 -7.187 -26.541 1.00 49.88 75 VAL A C 1
ATOM 568 O O . VAL A 1 75 ? 11.084 -6.010 -26.879 1.00 49.88 75 VAL A O 1
ATOM 571 N N . ASP A 1 76 ? 9.832 -7.762 -26.307 1.00 51.28 76 ASP A N 1
ATOM 572 C CA . ASP A 1 76 ? 8.494 -7.147 -26.482 1.00 51.28 76 ASP A CA 1
ATOM 573 C C . ASP A 1 76 ? 8.197 -5.974 -25.503 1.00 51.28 76 ASP A C 1
ATOM 575 O O . ASP A 1 76 ? 7.055 -5.613 -25.199 1.00 51.28 76 ASP A O 1
ATOM 579 N N . HIS A 1 77 ? 9.239 -5.413 -24.889 1.00 53.22 77 HIS A N 1
ATOM 580 C CA . HIS A 1 77 ? 9.167 -4.468 -23.773 1.00 53.22 77 HIS A CA 1
ATOM 581 C C . HIS A 1 77 ? 9.962 -3.185 -24.007 1.00 53.22 77 HIS A C 1
ATOM 583 O O . HIS A 1 77 ? 9.852 -2.258 -23.198 1.00 53.22 77 HIS A O 1
ATOM 589 N N . PHE A 1 78 ? 10.726 -3.120 -25.099 1.00 57.88 78 PHE A N 1
ATOM 590 C CA . PHE A 1 78 ? 11.523 -1.958 -25.455 1.00 57.88 78 PHE A CA 1
ATOM 591 C C . PHE A 1 78 ? 11.145 -1.465 -26.848 1.00 57.88 78 PHE A C 1
ATOM 593 O O . PHE A 1 78 ? 11.001 -2.249 -27.780 1.00 57.88 78 PHE A O 1
ATOM 600 N N . THR A 1 79 ? 11.003 -0.152 -27.002 1.00 59.72 79 THR A N 1
ATOM 601 C CA . THR A 1 79 ? 10.953 0.481 -28.322 1.00 59.72 79 THR A CA 1
ATOM 602 C C . THR A 1 79 ? 12.317 1.066 -28.635 1.00 59.72 79 THR A C 1
ATOM 604 O O . THR A 1 79 ? 12.827 1.881 -27.856 1.00 59.72 79 THR A O 1
ATOM 607 N N . GLN A 1 80 ? 12.870 0.675 -29.776 1.00 69.00 80 GLN A N 1
ATOM 608 C CA . GLN A 1 80 ? 14.119 1.207 -30.295 1.00 69.00 80 GLN A CA 1
ATOM 609 C C . GLN A 1 80 ? 13.838 2.392 -31.224 1.00 69.00 80 GLN A C 1
ATOM 611 O O . GLN A 1 80 ? 12.912 2.361 -32.039 1.00 69.00 80 GLN A O 1
ATOM 616 N N . ARG A 1 81 ? 14.647 3.444 -31.108 1.00 68.31 81 ARG A N 1
ATOM 617 C CA . ARG A 1 81 ? 14.687 4.553 -32.063 1.00 68.31 81 ARG A CA 1
ATOM 618 C C . ARG A 1 81 ? 16.126 4.826 -32.470 1.00 68.31 81 ARG A C 1
ATOM 620 O O . ARG A 1 81 ? 16.966 5.059 -31.604 1.00 68.31 81 ARG A O 1
ATOM 627 N N . GLU A 1 82 ? 16.362 4.863 -33.775 1.00 69.69 82 GLU A N 1
ATOM 628 C CA . GLU A 1 82 ? 17.641 5.236 -34.378 1.00 69.69 82 GLU A CA 1
ATOM 629 C C . GLU A 1 82 ? 17.519 6.636 -34.998 1.00 69.69 82 GLU A C 1
ATOM 631 O O . GLU A 1 82 ? 16.612 6.905 -35.790 1.00 69.69 82 GLU A O 1
ATOM 636 N N . GLU A 1 83 ? 18.407 7.553 -34.619 1.00 68.00 83 GLU A N 1
ATOM 637 C CA . GLU A 1 83 ? 18.515 8.881 -35.229 1.00 68.00 83 GLU A CA 1
ATOM 638 C C . GLU A 1 83 ? 19.990 9.242 -35.421 1.00 68.00 83 GLU A C 1
ATOM 640 O O . GLU A 1 83 ? 20.705 9.592 -34.482 1.00 68.00 83 GLU A O 1
ATOM 645 N N . GLY A 1 84 ? 20.462 9.139 -36.665 1.00 73.44 84 GLY A N 1
ATOM 646 C CA . GLY A 1 84 ? 21.874 9.332 -36.984 1.00 73.44 84 GLY A CA 1
ATOM 647 C C . GLY A 1 84 ? 22.743 8.252 -36.339 1.00 73.44 84 GLY A C 1
ATOM 648 O O . GLY A 1 84 ? 22.653 7.088 -36.709 1.00 73.44 84 GLY A O 1
ATOM 649 N N . LEU A 1 85 ? 23.596 8.653 -35.393 1.00 70.12 85 LEU A N 1
ATOM 650 C CA . LEU A 1 85 ? 24.492 7.754 -34.652 1.00 70.12 85 LEU A CA 1
ATOM 651 C C . LEU A 1 85 ? 23.993 7.461 -33.228 1.00 70.12 85 LEU A C 1
ATOM 653 O O . LEU A 1 85 ? 24.727 6.886 -32.426 1.00 70.12 85 LEU A O 1
ATOM 657 N N . GLU A 1 86 ? 22.767 7.872 -32.896 1.00 65.88 86 GLU A N 1
ATOM 658 C CA . GLU A 1 86 ? 22.154 7.596 -31.600 1.00 65.88 86 GLU A CA 1
ATOM 659 C C . GLU A 1 86 ? 21.127 6.463 -31.700 1.00 65.88 86 GLU A C 1
ATOM 661 O O . GLU A 1 86 ? 20.168 6.550 -32.468 1.00 65.88 86 GLU A O 1
ATOM 666 N N . VAL A 1 87 ? 21.294 5.440 -30.856 1.00 68.56 87 VAL A N 1
ATOM 667 C CA . VAL A 1 87 ? 20.282 4.405 -30.593 1.00 68.56 87 VAL A CA 1
ATOM 668 C C . VAL A 1 87 ? 19.678 4.657 -29.217 1.00 68.56 87 VAL A C 1
ATOM 670 O O . VAL A 1 87 ? 20.400 4.821 -28.232 1.00 68.56 87 VAL A O 1
ATOM 673 N N . THR A 1 88 ? 18.349 4.700 -29.132 1.00 66.81 88 THR A N 1
ATOM 674 C CA . THR A 1 88 ? 17.616 4.852 -27.869 1.00 66.81 88 THR A CA 1
ATOM 675 C C . THR A 1 88 ? 16.691 3.667 -27.642 1.00 66.81 88 THR A C 1
ATOM 677 O O . THR A 1 88 ? 15.751 3.472 -28.410 1.00 66.81 88 THR A O 1
ATOM 680 N N . ASN A 1 89 ? 16.905 2.948 -26.539 1.00 64.31 89 ASN A N 1
ATOM 681 C CA . ASN A 1 89 ? 15.992 1.922 -26.041 1.00 64.31 89 ASN A CA 1
ATOM 682 C C . ASN A 1 89 ? 15.101 2.497 -24.942 1.00 64.31 89 ASN A C 1
ATOM 684 O O . ASN A 1 89 ? 15.585 2.948 -23.904 1.00 64.31 89 ASN A O 1
ATOM 688 N N . THR A 1 90 ? 13.789 2.475 -25.163 1.00 66.81 90 THR A N 1
ATOM 689 C CA . THR A 1 90 ? 12.798 2.953 -24.189 1.00 66.81 90 THR A CA 1
ATOM 690 C C . THR A 1 90 ? 12.008 1.776 -23.649 1.00 66.81 90 THR A C 1
ATOM 692 O O . THR A 1 90 ? 11.351 1.090 -24.423 1.00 66.81 90 THR A O 1
ATOM 695 N N . VAL A 1 91 ? 12.038 1.556 -22.332 1.00 72.06 91 VAL A N 1
ATOM 696 C CA . VAL A 1 91 ? 11.190 0.540 -21.696 1.00 72.06 91 VAL A CA 1
ATOM 697 C C . VAL A 1 91 ? 9.782 1.094 -21.480 1.00 72.06 91 VAL A C 1
ATOM 699 O O . VAL A 1 91 ? 9.615 2.200 -20.956 1.00 72.06 91 VAL A O 1
ATOM 702 N N . ALA A 1 92 ? 8.763 0.333 -21.869 1.00 77.75 92 ALA A N 1
ATOM 703 C CA . ALA A 1 92 ? 7.379 0.730 -21.639 1.00 77.75 92 ALA A CA 1
ATOM 704 C C . ALA A 1 92 ? 7.017 0.633 -20.147 1.00 77.75 92 ALA A C 1
ATOM 706 O O . ALA A 1 92 ? 7.353 -0.349 -19.476 1.00 77.75 92 ALA A O 1
ATOM 707 N N . ALA A 1 93 ? 6.306 1.640 -19.635 1.00 86.81 93 ALA A N 1
ATOM 708 C CA . ALA A 1 93 ? 5.700 1.574 -18.309 1.00 86.81 93 ALA A CA 1
ATOM 709 C C . ALA A 1 93 ? 4.592 0.507 -18.262 1.00 86.81 93 ALA A C 1
ATOM 711 O O . ALA A 1 93 ? 4.024 0.135 -19.292 1.00 86.81 93 ALA A O 1
ATOM 712 N N . LYS A 1 94 ? 4.340 -0.020 -17.064 1.00 88.44 94 LYS A N 1
ATOM 713 C CA . LYS A 1 94 ? 3.354 -1.059 -16.782 1.00 88.44 94 LYS A CA 1
ATOM 714 C C . LYS A 1 94 ? 2.353 -0.550 -15.743 1.00 88.44 94 LYS A C 1
ATOM 716 O O . LYS A 1 94 ? 2.782 0.054 -14.752 1.00 88.44 94 LYS A O 1
ATOM 721 N N . PRO A 1 95 ? 1.056 -0.858 -15.893 1.00 96.31 95 PRO A N 1
ATOM 722 C CA . PRO A 1 95 ? 0.055 -0.470 -14.915 1.00 96.31 95 PRO A CA 1
ATOM 723 C C . PRO A 1 95 ? 0.215 -1.301 -13.642 1.00 96.31 95 PRO A C 1
ATOM 725 O O . PRO A 1 95 ? 0.145 -2.531 -13.669 1.00 96.31 95 PRO A O 1
ATOM 728 N N . VAL A 1 96 ? 0.374 -0.627 -12.506 1.00 98.56 96 VAL A N 1
ATOM 729 C CA . VAL A 1 96 ? 0.399 -1.241 -11.175 1.00 98.56 96 VAL A CA 1
ATOM 730 C C . VAL A 1 96 ? -0.793 -0.735 -10.379 1.00 98.56 96 VAL A C 1
ATOM 732 O O . VAL A 1 96 ? -1.030 0.472 -10.295 1.00 98.56 96 VAL A O 1
ATOM 735 N N . THR A 1 97 ? -1.554 -1.660 -9.797 1.00 98.69 97 THR A N 1
ATOM 736 C CA . THR A 1 97 ? -2.728 -1.324 -8.981 1.00 98.69 97 THR A CA 1
ATOM 737 C C . THR A 1 97 ? -2.333 -1.232 -7.512 1.00 98.69 97 THR A C 1
ATOM 739 O O . THR A 1 97 ? -1.715 -2.144 -6.974 1.00 98.69 97 THR A O 1
ATOM 742 N N . PHE A 1 98 ? -2.731 -0.160 -6.840 1.00 98.81 98 PHE A N 1
ATOM 743 C CA . PHE A 1 98 ? -2.496 0.092 -5.425 1.00 98.81 98 PHE A CA 1
ATOM 744 C C . PHE A 1 98 ? -3.831 0.088 -4.686 1.00 98.81 98 PHE A C 1
ATOM 746 O O . PHE A 1 98 ? -4.686 0.941 -4.928 1.00 98.81 98 PHE A O 1
ATOM 753 N N . SER A 1 99 ? -3.999 -0.882 -3.791 1.00 98.56 99 SER A N 1
ATOM 754 C CA . SER A 1 99 ? -5.218 -1.088 -3.001 1.00 98.56 99 SER A CA 1
ATOM 755 C C . SER A 1 99 ? -4.916 -0.886 -1.522 1.00 98.56 99 SER A C 1
ATOM 757 O O . SER A 1 99 ? -3.911 -1.395 -1.007 1.00 98.56 99 SER A O 1
ATOM 759 N N . LYS A 1 100 ? -5.784 -0.146 -0.831 1.00 98.50 100 LYS A N 1
ATOM 760 C CA . LYS A 1 100 ? -5.654 0.142 0.596 1.00 98.50 100 LYS A CA 1
ATOM 761 C C . LYS A 1 100 ? -6.876 -0.390 1.309 1.00 98.50 100 LYS A C 1
ATOM 763 O O . LYS A 1 100 ? -7.987 -0.009 0.989 1.00 98.50 100 LYS A O 1
ATOM 768 N N . THR A 1 101 ? -6.696 -1.268 2.286 1.00 98.06 101 THR A N 1
ATOM 769 C CA . THR A 1 101 ? -7.830 -1.957 2.925 1.00 98.06 101 THR A CA 1
ATOM 770 C C . THR A 1 101 ? -7.621 -2.110 4.426 1.00 98.06 101 THR A C 1
ATOM 772 O O . THR A 1 101 ? -6.512 -1.958 4.923 1.00 98.06 101 THR A O 1
ATOM 775 N N . GLU A 1 102 ? -8.668 -2.467 5.160 1.00 96.25 102 GLU A N 1
ATOM 776 C CA . GLU A 1 102 ? -8.510 -3.013 6.513 1.00 96.25 102 GLU A CA 1
ATOM 777 C C . GLU A 1 102 ? -8.004 -4.473 6.442 1.00 96.25 102 GLU A C 1
ATOM 779 O O . GLU A 1 102 ? -8.317 -5.223 5.504 1.00 96.25 102 GLU A O 1
ATOM 784 N N . VAL A 1 103 ? -7.237 -4.906 7.447 1.00 91.88 103 VAL A N 1
ATOM 785 C CA . VAL A 1 103 ? -6.889 -6.320 7.665 1.00 91.88 103 VAL A CA 1
ATOM 786 C C . VAL A 1 103 ? -8.158 -7.187 7.659 1.00 91.88 103 VAL A C 1
ATOM 788 O O . VAL A 1 103 ? -9.150 -6.882 8.310 1.00 91.88 103 VAL A O 1
ATOM 791 N N . ASN A 1 104 ? -8.140 -8.293 6.909 1.00 90.44 104 ASN A N 1
ATOM 792 C CA . ASN A 1 104 ? -9.285 -9.199 6.699 1.00 90.44 104 ASN A CA 1
ATOM 793 C C . ASN A 1 104 ? -10.524 -8.594 6.001 1.00 90.44 104 ASN A C 1
ATOM 795 O O . ASN A 1 104 ? -11.532 -9.285 5.857 1.00 90.44 104 ASN A O 1
ATOM 799 N N . SER A 1 105 ? -10.468 -7.347 5.531 1.00 92.50 105 SER A N 1
ATOM 800 C CA . SER A 1 105 ? -11.507 -6.770 4.671 1.00 92.50 105 SER A CA 1
ATOM 801 C C . SER A 1 105 ? -11.208 -7.048 3.194 1.00 92.50 105 SER A C 1
ATOM 803 O O . SER A 1 105 ? -10.163 -7.590 2.853 1.00 92.50 105 SER A O 1
ATOM 805 N N . THR A 1 106 ? -12.116 -6.692 2.292 1.00 91.94 106 THR A N 1
ATOM 806 C CA . THR A 1 106 ? -11.838 -6.538 0.846 1.00 91.94 106 THR A CA 1
ATOM 807 C C . THR A 1 106 ? -12.278 -5.175 0.317 1.00 91.94 106 THR A C 1
ATOM 809 O O . THR A 1 106 ? -12.015 -4.865 -0.838 1.00 91.94 106 THR A O 1
ATOM 812 N N . ALA A 1 107 ? -12.926 -4.364 1.156 1.00 96.00 107 ALA A N 1
ATOM 813 C CA . ALA A 1 107 ? -13.321 -3.009 0.813 1.00 96.00 107 ALA A CA 1
ATOM 814 C C . ALA A 1 107 ? -12.119 -2.065 0.902 1.00 96.00 107 ALA A C 1
ATOM 816 O O . ALA A 1 107 ? -11.301 -2.192 1.821 1.00 96.00 107 ALA A O 1
ATOM 817 N N . GLU A 1 108 ? -12.060 -1.111 -0.028 1.00 98.44 108 GLU A N 1
ATOM 818 C CA . GLU A 1 108 ? -11.090 -0.023 0.022 1.00 98.44 108 GLU A CA 1
ATOM 819 C C . GLU A 1 108 ? -11.309 0.837 1.277 1.00 98.44 108 GLU A C 1
ATOM 821 O O . GLU A 1 108 ? -12.434 1.012 1.756 1.00 98.44 108 GLU A O 1
ATOM 826 N N . LEU A 1 109 ? -10.207 1.339 1.827 1.00 97.25 109 LEU A N 1
ATOM 827 C CA . LEU A 1 109 ? -10.130 2.099 3.064 1.00 97.25 109 LEU A CA 1
ATOM 828 C C . LEU A 1 109 ? -9.630 3.519 2.746 1.00 97.25 109 LEU A C 1
ATOM 830 O O . LEU A 1 109 ? -8.420 3.717 2.616 1.00 97.25 109 LEU A O 1
ATOM 834 N N . PRO A 1 110 ? -10.539 4.505 2.638 1.00 98.25 110 PRO A N 1
ATOM 835 C CA . PRO A 1 110 ? -10.180 5.885 2.336 1.00 98.25 110 PRO A CA 1
ATOM 836 C C . PRO A 1 110 ? -9.453 6.587 3.489 1.00 98.25 110 PRO A C 1
ATOM 838 O O . PRO A 1 110 ? -9.718 6.324 4.665 1.00 98.25 110 PRO A O 1
ATOM 841 N N . GLY A 1 111 ? -8.640 7.588 3.151 1.00 94.94 111 GLY A N 1
ATOM 842 C CA . GLY A 1 111 ? -8.091 8.553 4.110 1.00 94.94 111 GLY A CA 1
ATOM 843 C C . GLY A 1 111 ? -6.665 8.284 4.592 1.00 94.94 111 GLY A C 1
ATOM 844 O O . GLY A 1 111 ? -6.165 9.058 5.403 1.00 94.94 111 GLY A O 1
ATOM 845 N N . ALA A 1 112 ? -6.005 7.239 4.093 1.00 91.88 112 ALA A N 1
ATOM 846 C CA . ALA A 1 112 ? -4.567 7.033 4.269 1.00 91.88 112 ALA A CA 1
ATOM 847 C C . ALA A 1 112 ? -3.758 7.883 3.284 1.00 91.88 112 ALA A C 1
ATOM 849 O O . ALA A 1 112 ? -4.077 7.853 2.092 1.00 91.88 112 ALA A O 1
ATOM 850 N N . THR A 1 113 ? -2.696 8.551 3.733 1.00 95.44 113 THR A N 1
ATOM 851 C CA . THR A 1 113 ? -1.712 9.200 2.847 1.00 95.44 113 THR A CA 1
ATOM 852 C C . THR A 1 113 ? -0.624 8.200 2.473 1.00 95.44 113 THR A C 1
ATOM 854 O O . THR A 1 113 ? 0.052 7.654 3.345 1.00 95.44 113 THR A O 1
ATOM 857 N N . LEU A 1 114 ? -0.463 7.972 1.173 1.00 97.19 114 LEU A N 1
ATOM 858 C CA . LEU A 1 114 ? 0.394 6.956 0.578 1.00 97.19 114 LEU A CA 1
ATOM 859 C C . LEU A 1 114 ? 1.419 7.601 -0.350 1.00 97.19 114 LEU A C 1
ATOM 861 O O . LEU A 1 114 ? 1.107 8.547 -1.073 1.00 97.19 114 LEU A O 1
ATOM 865 N N . GLN A 1 115 ? 2.626 7.052 -0.358 1.00 96.69 115 GLN A N 1
ATOM 866 C CA . GLN A 1 115 ? 3.720 7.453 -1.232 1.00 96.69 115 GLN A CA 1
ATOM 867 C C . GLN A 1 115 ? 4.348 6.225 -1.888 1.00 96.69 115 GLN A C 1
ATOM 869 O O . GLN A 1 115 ? 4.424 5.157 -1.279 1.00 96.69 115 GLN A O 1
ATOM 874 N N . VAL A 1 116 ? 4.838 6.380 -3.116 1.00 97.06 116 VAL A N 1
ATOM 875 C CA . VAL A 1 116 ? 5.655 5.374 -3.808 1.00 97.06 116 VAL A CA 1
ATOM 876 C C . VAL A 1 116 ? 7.005 5.986 -4.144 1.00 97.06 116 VAL A C 1
ATOM 878 O O . VAL A 1 116 ? 7.079 7.061 -4.732 1.00 97.06 116 VAL A O 1
ATOM 881 N N . PHE A 1 117 ? 8.073 5.277 -3.793 1.00 91.12 117 PHE A N 1
ATOM 882 C CA . PHE A 1 117 ? 9.455 5.656 -4.057 1.00 91.12 117 PHE A CA 1
ATOM 883 C C . PHE A 1 117 ? 10.115 4.641 -4.977 1.00 91.12 117 PHE A C 1
ATOM 885 O O . PHE A 1 117 ? 9.845 3.442 -4.878 1.00 91.12 117 PHE A O 1
ATOM 892 N N . ARG A 1 118 ? 11.021 5.097 -5.841 1.00 88.94 118 ARG A N 1
ATOM 893 C CA . ARG A 1 118 ? 11.900 4.202 -6.597 1.00 88.94 118 ARG A CA 1
ATOM 894 C C . ARG A 1 118 ? 13.047 3.728 -5.702 1.00 88.94 118 ARG A C 1
ATOM 896 O O . ARG A 1 118 ? 13.732 4.538 -5.088 1.00 88.94 118 ARG A O 1
ATOM 903 N N . GLY A 1 119 ? 13.286 2.420 -5.678 1.00 83.25 119 GLY A N 1
ATOM 904 C CA . GLY A 1 119 ? 14.308 1.764 -4.861 1.00 83.25 119 GLY A CA 1
ATOM 905 C C . GLY A 1 119 ? 13.741 0.869 -3.753 1.00 83.25 119 GLY A C 1
ATOM 906 O O . GLY A 1 119 ? 12.538 0.832 -3.494 1.00 83.25 119 GLY A O 1
ATOM 907 N N . GLU A 1 120 ? 14.635 0.126 -3.095 1.00 87.50 120 GLU A N 1
ATOM 908 C CA . GLU A 1 120 ? 14.292 -0.776 -1.979 1.00 87.50 120 GLU A CA 1
ATOM 909 C C . GLU A 1 120 ? 13.937 -0.045 -0.676 1.00 87.50 120 GLU A C 1
ATOM 911 O O . GLU A 1 120 ? 13.416 -0.660 0.251 1.00 87.50 120 GLU A O 1
ATOM 916 N N . THR A 1 121 ? 14.220 1.254 -0.595 1.00 83.19 121 THR A N 1
ATOM 917 C CA . THR A 1 121 ? 13.967 2.094 0.576 1.00 83.19 121 THR A CA 1
ATOM 918 C C . THR A 1 121 ? 13.341 3.412 0.150 1.00 83.19 121 THR A C 1
ATOM 920 O O . THR A 1 121 ? 13.602 3.900 -0.949 1.00 83.19 121 THR A O 1
ATOM 923 N N . ALA A 1 122 ? 12.554 4.017 1.039 1.00 82.06 122 ALA A N 1
ATOM 924 C CA . ALA A 1 122 ? 12.028 5.356 0.822 1.00 82.06 122 ALA A CA 1
ATOM 925 C C . ALA A 1 122 ? 13.141 6.406 0.941 1.00 82.06 122 ALA A C 1
ATOM 927 O O . ALA A 1 122 ? 13.810 6.506 1.969 1.00 82.06 122 ALA A O 1
ATOM 928 N N . ASP A 1 123 ? 13.315 7.188 -0.118 1.00 81.25 123 ASP A N 1
ATOM 929 C CA . ASP A 1 123 ? 14.206 8.342 -0.182 1.00 81.25 123 ASP A CA 1
ATOM 930 C C . ASP A 1 123 ? 13.450 9.459 -0.897 1.00 81.25 123 ASP A C 1
ATOM 932 O O . ASP A 1 123 ? 12.972 9.263 -2.013 1.00 81.25 123 ASP A O 1
ATOM 936 N N . ALA A 1 124 ? 13.347 10.628 -0.265 1.00 77.81 124 ALA A N 1
ATOM 937 C CA . ALA A 1 124 ? 12.636 11.780 -0.809 1.00 77.81 124 ALA A CA 1
ATOM 938 C C . ALA A 1 124 ? 13.123 12.189 -2.212 1.00 77.81 124 ALA A C 1
ATOM 940 O O . ALA A 1 124 ? 12.319 12.665 -3.011 1.00 77.81 124 ALA A O 1
ATOM 941 N N . ALA A 1 125 ? 14.400 11.960 -2.546 1.00 81.38 125 ALA A N 1
ATOM 942 C CA . ALA A 1 125 ? 14.938 12.227 -3.883 1.00 81.38 125 ALA A CA 1
ATOM 943 C C . ALA A 1 125 ? 14.358 11.302 -4.973 1.00 81.38 125 ALA A C 1
ATOM 945 O O . ALA A 1 125 ? 14.428 11.624 -6.157 1.00 81.38 125 ALA A O 1
ATOM 946 N N . ASN A 1 126 ? 13.780 10.168 -4.574 1.00 81.94 126 ASN A N 1
ATOM 947 C CA . ASN A 1 126 ? 13.234 9.134 -5.449 1.00 81.94 126 ASN A CA 1
ATOM 948 C C . ASN A 1 126 ? 11.703 9.025 -5.354 1.00 81.94 126 ASN A C 1
ATOM 950 O O . ASN A 1 126 ? 11.149 7.981 -5.708 1.00 81.94 126 ASN A O 1
ATOM 954 N N . LEU A 1 127 ? 11.015 10.058 -4.851 1.00 86.19 127 LEU A N 1
ATOM 955 C CA . LEU A 1 127 ? 9.552 10.090 -4.809 1.00 86.19 127 LEU A CA 1
ATOM 956 C C . LEU A 1 127 ? 8.984 10.004 -6.231 1.00 86.19 127 LEU A C 1
ATOM 958 O O . LEU A 1 127 ? 9.351 10.784 -7.107 1.00 86.19 127 LEU A O 1
ATOM 962 N N . VAL A 1 128 ? 8.081 9.051 -6.439 1.00 91.94 128 VAL A N 1
ATOM 963 C CA . VAL A 1 128 ? 7.398 8.826 -7.716 1.00 91.94 128 VAL A CA 1
ATOM 964 C C . VAL A 1 128 ? 5.998 9.421 -7.683 1.00 91.94 128 VAL A C 1
ATOM 966 O O . VAL A 1 128 ? 5.612 10.108 -8.618 1.00 91.94 128 VAL A O 1
ATOM 969 N N . GLU A 1 129 ? 5.243 9.166 -6.613 1.00 96.94 129 GLU A N 1
ATOM 970 C CA . GLU A 1 129 ? 3.844 9.583 -6.497 1.00 96.94 129 GLU A CA 1
ATOM 971 C C . GLU A 1 129 ? 3.441 9.702 -5.020 1.00 96.94 129 GLU A C 1
ATOM 973 O O . GLU A 1 129 ? 3.905 8.920 -4.187 1.00 96.94 129 GLU A O 1
ATOM 978 N N . GLU A 1 130 ? 2.533 10.630 -4.709 1.00 96.50 130 GLU A N 1
ATOM 979 C CA . GLU A 1 130 ? 1.875 10.777 -3.406 1.00 96.50 130 GLU A CA 1
ATOM 980 C C . GLU A 1 130 ? 0.364 10.956 -3.599 1.00 96.50 130 GLU A C 1
ATOM 982 O O . GLU A 1 130 ? -0.077 11.680 -4.493 1.00 96.50 130 GLU A O 1
ATOM 987 N N . TRP A 1 131 ? -0.455 10.299 -2.775 1.00 98.56 131 TRP A N 1
ATOM 988 C CA . TRP A 1 131 ? -1.904 10.492 -2.797 1.00 98.56 131 TRP A CA 1
ATOM 989 C C . TRP A 1 131 ? -2.582 10.118 -1.482 1.00 98.56 131 TRP A C 1
ATOM 991 O O . TRP A 1 131 ? -2.027 9.408 -0.649 1.00 98.56 131 TRP A O 1
ATOM 1001 N N . VAL A 1 132 ? -3.834 10.552 -1.331 1.00 96.31 132 VAL A N 1
ATOM 1002 C CA . VAL A 1 132 ? -4.735 10.061 -0.284 1.00 96.31 132 VAL A CA 1
ATOM 1003 C C . VAL A 1 132 ? -5.617 8.960 -0.870 1.00 96.31 132 VAL A C 1
ATOM 1005 O O . VAL A 1 132 ? -6.243 9.149 -1.914 1.00 96.31 132 VAL A O 1
ATOM 1008 N N . SER A 1 133 ? -5.650 7.800 -0.221 1.00 98.56 133 SER A N 1
ATOM 1009 C CA . SER A 1 133 ? -6.501 6.664 -0.601 1.00 98.56 133 SER A CA 1
ATOM 1010 C C . SER A 1 133 ? -7.988 7.024 -0.588 1.00 98.56 133 SER A C 1
ATOM 1012 O O . SER A 1 133 ? -8.453 7.843 0.212 1.00 98.56 133 SER A O 1
ATOM 1014 N N . THR A 1 134 ? -8.736 6.385 -1.485 1.00 98.38 134 THR A N 1
ATOM 1015 C CA . THR A 1 134 ? -10.171 6.616 -1.691 1.00 98.38 134 THR A CA 1
ATOM 1016 C C . THR A 1 134 ? -10.943 5.305 -1.551 1.00 98.38 134 THR A C 1
ATOM 1018 O O . THR A 1 134 ? -10.400 4.310 -1.081 1.00 98.38 134 THR A O 1
ATOM 1021 N N . ASP A 1 135 ? -12.213 5.296 -1.940 1.00 97.56 135 ASP A N 1
ATOM 1022 C CA . ASP A 1 135 ? -13.042 4.092 -2.054 1.00 97.56 135 AS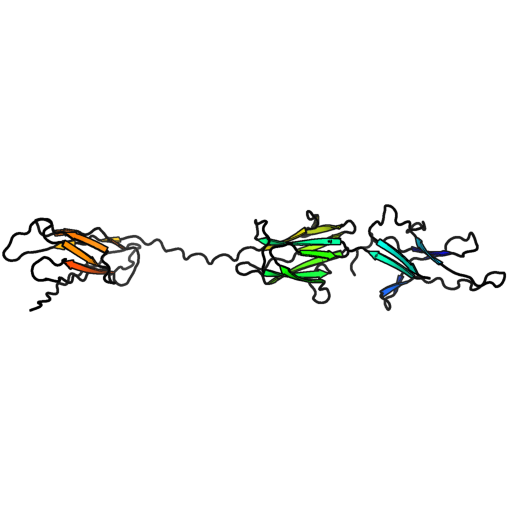P A CA 1
ATOM 1023 C C . ASP A 1 135 ? -12.759 3.286 -3.338 1.00 97.56 135 ASP A C 1
ATOM 1025 O O . ASP A 1 135 ? -13.405 2.270 -3.599 1.00 97.56 135 ASP A O 1
ATOM 1029 N N . THR A 1 136 ? -11.771 3.719 -4.124 1.00 97.56 136 THR A N 1
ATOM 1030 C CA . THR A 1 136 ? -11.281 3.037 -5.320 1.00 97.56 136 THR A CA 1
ATOM 1031 C C . THR A 1 136 ? -9.765 2.858 -5.269 1.00 97.56 136 THR A C 1
ATOM 1033 O O . THR A 1 136 ? -9.030 3.732 -4.793 1.00 97.56 136 THR A O 1
ATOM 1036 N N . ALA A 1 137 ? -9.297 1.716 -5.779 1.00 98.25 137 ALA A N 1
ATOM 1037 C CA . ALA A 1 137 ? -7.875 1.445 -5.945 1.00 98.25 137 ALA A CA 1
ATOM 1038 C C . ALA A 1 137 ? -7.262 2.399 -6.985 1.00 98.25 137 ALA A C 1
ATOM 1040 O O . ALA A 1 137 ? -7.893 2.729 -7.993 1.00 98.25 137 ALA A O 1
ATOM 1041 N N . LYS A 1 138 ? -6.015 2.820 -6.761 1.00 98.50 138 LYS A N 1
ATOM 1042 C CA . LYS A 1 138 ? -5.282 3.704 -7.679 1.00 98.50 138 LYS A CA 1
ATOM 1043 C C . LYS A 1 138 ? -4.459 2.878 -8.662 1.00 98.50 138 LYS A C 1
ATOM 1045 O O . LYS A 1 138 ? -3.853 1.891 -8.268 1.00 98.50 138 LYS A O 1
ATOM 1050 N N . VAL A 1 139 ? -4.382 3.306 -9.918 1.00 98.56 139 VAL A N 1
ATOM 1051 C CA . VAL A 1 139 ? -3.464 2.726 -10.910 1.00 98.56 139 VAL A CA 1
ATOM 1052 C C . VAL A 1 139 ? -2.368 3.739 -11.219 1.00 98.56 139 VAL A C 1
ATOM 1054 O O . VAL A 1 139 ? -2.662 4.918 -11.414 1.00 98.56 139 VAL A O 1
ATOM 1057 N N . ILE A 1 140 ? -1.114 3.288 -11.234 1.00 97.62 140 ILE A N 1
ATOM 1058 C CA . ILE A 1 140 ? 0.057 4.097 -11.596 1.00 97.62 140 ILE A CA 1
ATOM 1059 C C . ILE A 1 140 ? 0.854 3.334 -12.655 1.00 97.62 140 ILE A C 1
ATOM 1061 O O . ILE A 1 140 ? 1.114 2.144 -12.494 1.00 97.62 140 ILE A O 1
ATOM 1065 N N . GLU A 1 141 ? 1.252 4.025 -13.721 1.00 95.31 141 GLU A N 1
ATOM 1066 C CA . GLU A 1 141 ? 2.147 3.490 -14.748 1.00 95.31 141 GLU A CA 1
ATOM 1067 C C . GLU A 1 141 ? 3.599 3.576 -14.262 1.00 95.31 141 GLU A C 1
ATOM 1069 O O . GLU A 1 141 ? 4.146 4.668 -14.094 1.00 95.31 141 GLU A O 1
ATOM 1074 N N . LEU A 1 142 ? 4.232 2.427 -14.022 1.00 89.94 142 LEU A N 1
ATOM 1075 C CA . LEU A 1 142 ? 5.603 2.338 -13.518 1.00 89.94 142 LEU A CA 1
ATOM 1076 C C . LEU A 1 142 ? 6.500 1.613 -14.512 1.00 89.94 142 LEU A C 1
ATOM 1078 O O . LEU A 1 142 ? 6.145 0.565 -15.045 1.00 89.94 142 LEU A O 1
ATOM 1082 N N . THR A 1 143 ? 7.696 2.147 -14.750 1.00 85.88 143 THR A N 1
ATOM 1083 C CA . THR A 1 143 ? 8.707 1.412 -15.514 1.00 85.88 143 THR A CA 1
ATOM 1084 C C . THR A 1 143 ? 9.210 0.200 -14.722 1.00 85.88 143 THR A C 1
ATOM 1086 O O . THR A 1 143 ? 9.183 0.209 -13.491 1.00 85.88 143 THR A O 1
ATOM 1089 N N . PRO A 1 144 ? 9.678 -0.864 -15.393 1.00 84.44 144 PRO A N 1
ATOM 1090 C CA . PRO A 1 144 ? 10.268 -2.010 -14.713 1.00 84.44 144 PRO A CA 1
ATOM 1091 C C . PRO A 1 144 ? 11.418 -1.611 -13.776 1.00 84.44 144 PRO A C 1
ATOM 1093 O O . PRO A 1 144 ? 12.321 -0.843 -14.132 1.00 84.44 144 PRO A O 1
ATOM 1096 N N . GLY A 1 145 ? 11.387 -2.128 -12.551 1.00 84.06 145 GLY A N 1
ATOM 1097 C CA . GLY A 1 145 ? 12.280 -1.706 -11.478 1.00 84.06 145 GLY A CA 1
ATOM 1098 C C . GLY A 1 145 ? 11.760 -2.063 -10.090 1.00 84.06 145 GLY A C 1
ATOM 1099 O O . GLY A 1 145 ? 10.687 -2.641 -9.936 1.00 84.06 145 GLY A O 1
ATOM 1100 N N . ILE A 1 146 ? 12.548 -1.724 -9.070 1.00 88.25 146 ILE A N 1
ATOM 1101 C CA . ILE A 1 146 ? 12.201 -1.936 -7.660 1.00 88.25 146 ILE A CA 1
ATOM 1102 C C . ILE A 1 146 ? 11.671 -0.633 -7.063 1.00 88.25 146 ILE A C 1
ATOM 1104 O O . ILE A 1 146 ? 12.221 0.439 -7.324 1.00 88.25 146 ILE A O 1
ATOM 1108 N N . TYR A 1 147 ? 10.629 -0.749 -6.246 1.00 96.69 147 TYR A N 1
ATOM 1109 C CA . TYR A 1 147 ? 9.911 0.352 -5.622 1.00 96.69 147 TYR A CA 1
ATOM 1110 C C . TYR A 1 147 ? 9.532 0.017 -4.181 1.00 96.69 147 TYR A C 1
ATOM 1112 O O . TYR A 1 147 ? 9.469 -1.151 -3.791 1.00 96.69 147 TYR A O 1
ATOM 1120 N N . THR A 1 148 ? 9.228 1.051 -3.402 1.00 95.12 148 THR A N 1
ATOM 1121 C CA . THR A 1 148 ? 8.712 0.925 -2.038 1.00 95.12 148 THR A CA 1
ATOM 1122 C C . THR A 1 148 ? 7.503 1.830 -1.844 1.00 95.12 148 THR A C 1
ATOM 1124 O O . THR A 1 148 ? 7.578 3.033 -2.083 1.00 95.12 148 THR A O 1
ATOM 1127 N N . MET A 1 149 ? 6.390 1.246 -1.406 1.00 98.06 149 MET A N 1
ATOM 1128 C CA . MET A 1 149 ? 5.176 1.946 -1.000 1.00 98.06 149 MET A CA 1
ATOM 1129 C C . MET A 1 149 ? 5.208 2.204 0.509 1.00 98.06 149 MET A C 1
ATOM 1131 O O . MET A 1 149 ? 5.477 1.285 1.283 1.00 98.06 149 MET A O 1
ATOM 1135 N N . VAL A 1 150 ? 4.912 3.432 0.923 1.00 93.81 150 VAL A N 1
ATOM 1136 C CA . VAL A 1 150 ? 4.900 3.871 2.324 1.00 93.81 150 VAL A CA 1
ATOM 1137 C C . VAL A 1 150 ? 3.566 4.527 2.642 1.00 93.81 150 VAL A C 1
ATOM 1139 O O . VAL A 1 150 ? 3.070 5.335 1.859 1.00 93.81 150 VAL A O 1
ATOM 1142 N N . GLU A 1 151 ? 3.008 4.214 3.806 1.00 95.81 151 GLU A N 1
ATOM 1143 C CA . GLU A 1 151 ? 1.959 5.023 4.416 1.00 95.81 151 GLU A CA 1
ATOM 1144 C C . GLU A 1 151 ? 2.596 6.035 5.368 1.00 95.81 151 GLU A C 1
ATOM 1146 O O . GLU A 1 151 ? 3.392 5.668 6.228 1.00 95.81 151 GLU A O 1
ATOM 1151 N N . THR A 1 152 ? 2.268 7.315 5.211 1.00 88.31 152 THR A N 1
ATOM 1152 C CA . THR A 1 152 ? 2.766 8.389 6.089 1.00 88.31 152 THR A CA 1
ATOM 1153 C C . THR A 1 152 ? 1.714 8.863 7.079 1.00 88.31 152 THR A C 1
ATOM 1155 O O . THR A 1 152 ? 2.035 9.485 8.091 1.00 88.31 152 THR A O 1
ATOM 1158 N N . THR A 1 153 ? 0.438 8.599 6.805 1.00 89.12 153 THR A N 1
ATOM 1159 C CA . THR A 1 153 ? -0.674 8.926 7.697 1.00 89.12 153 THR A CA 1
ATOM 1160 C C . THR A 1 153 ? -1.745 7.860 7.556 1.00 89.12 153 THR A C 1
ATOM 1162 O O . THR A 1 153 ? -2.304 7.710 6.474 1.00 89.12 153 THR A O 1
ATOM 1165 N N . ALA A 1 154 ? -2.038 7.156 8.648 1.00 89.12 154 ALA A N 1
ATOM 1166 C CA . ALA A 1 154 ? -3.124 6.185 8.699 1.00 89.12 154 ALA A CA 1
ATOM 1167 C C . ALA A 1 154 ? -4.499 6.881 8.775 1.00 89.12 154 ALA A C 1
ATOM 1169 O O . ALA A 1 154 ? -4.609 7.981 9.338 1.00 89.12 154 ALA A O 1
ATOM 1170 N N . PRO A 1 155 ? -5.577 6.247 8.286 1.00 93.56 155 PRO A N 1
ATOM 1171 C CA . PRO A 1 155 ? -6.938 6.710 8.508 1.00 93.56 155 PRO A CA 1
ATOM 1172 C C . PRO A 1 155 ? -7.279 6.747 10.005 1.00 93.56 155 PRO A C 1
ATOM 1174 O O . PRO A 1 155 ? -6.734 6.016 10.833 1.00 93.56 155 PRO A O 1
ATOM 1177 N N . LYS A 1 156 ? -8.251 7.580 10.382 1.00 87.50 156 LYS A N 1
ATOM 1178 C CA . LYS A 1 156 ? -8.680 7.696 11.782 1.00 87.50 156 LYS A CA 1
ATOM 1179 C C . LYS A 1 156 ? -9.160 6.346 12.337 1.00 87.50 156 LYS A C 1
ATOM 1181 O O . LYS A 1 156 ? -10.121 5.778 11.827 1.00 87.50 156 LYS A O 1
ATOM 1186 N N . GLY A 1 157 ? -8.567 5.915 13.453 1.00 87.38 157 GLY A N 1
ATOM 1187 C CA . GLY A 1 157 ? -8.913 4.658 14.134 1.00 87.38 157 GLY A CA 1
ATOM 1188 C C . GLY A 1 157 ? -8.124 3.441 13.647 1.00 87.38 157 GLY A C 1
ATOM 1189 O O . GLY A 1 157 ? -8.479 2.320 14.008 1.00 87.38 157 GLY A O 1
ATOM 1190 N N . TYR A 1 158 ? -7.080 3.664 12.850 1.00 93.31 158 TYR A N 1
ATOM 1191 C CA . TYR A 1 158 ? -6.170 2.646 12.344 1.00 93.31 158 TYR A CA 1
ATOM 1192 C C . TYR A 1 158 ? -4.724 2.964 12.729 1.00 93.31 158 TYR A C 1
ATOM 1194 O O . TYR A 1 158 ? -4.374 4.105 13.038 1.00 93.31 158 TYR A O 1
ATOM 1202 N N . GLU A 1 159 ? -3.900 1.926 12.760 1.00 88.25 159 GLU A N 1
ATOM 1203 C CA . GLU A 1 159 ? -2.453 2.028 12.938 1.00 88.25 159 GLU A CA 1
ATOM 1204 C C . GLU A 1 159 ? -1.762 2.137 11.578 1.00 88.25 159 GLU A C 1
ATOM 1206 O O . GLU A 1 159 ? -2.277 1.632 10.584 1.00 88.25 159 GLU A O 1
ATOM 1211 N N . ILE A 1 160 ? -0.597 2.789 11.549 1.00 87.25 160 ILE A N 1
ATOM 1212 C CA . ILE A 1 160 ? 0.203 2.932 10.331 1.00 87.25 160 ILE A CA 1
ATOM 1213 C C . ILE A 1 160 ? 0.733 1.568 9.875 1.00 87.25 160 ILE A C 1
ATOM 1215 O O . ILE A 1 160 ? 1.299 0.819 10.676 1.00 87.25 160 ILE A O 1
ATOM 1219 N N . ALA A 1 161 ? 0.536 1.237 8.603 1.00 88.31 161 ALA A N 1
ATOM 1220 C CA . ALA A 1 161 ? 1.016 -0.000 8.010 1.00 88.31 161 ALA A CA 1
ATOM 1221 C C . ALA A 1 161 ? 2.527 0.035 7.746 1.00 88.31 161 ALA A C 1
ATOM 1223 O O . ALA A 1 161 ? 3.129 1.080 7.487 1.00 88.31 161 ALA A O 1
ATOM 1224 N N . GLU A 1 162 ? 3.145 -1.146 7.763 1.00 89.38 162 GLU A N 1
ATOM 1225 C CA . GLU A 1 162 ? 4.530 -1.308 7.327 1.00 89.38 162 GLU A CA 1
ATOM 1226 C C . GLU A 1 162 ? 4.670 -1.066 5.817 1.00 89.38 162 GLU A C 1
ATOM 1228 O O . GLU A 1 162 ? 3.777 -1.365 5.019 1.00 89.38 162 GLU A O 1
ATOM 1233 N N . SER A 1 163 ? 5.832 -0.549 5.420 1.00 92.56 163 SER A N 1
ATOM 1234 C CA . SER A 1 163 ? 6.172 -0.312 4.021 1.00 92.56 163 SER A CA 1
ATOM 1235 C C . SER A 1 163 ? 6.189 -1.610 3.211 1.00 92.56 163 SER A C 1
ATOM 1237 O O . SER A 1 163 ? 6.637 -2.653 3.687 1.00 92.56 163 SER A O 1
ATOM 1239 N N . ILE A 1 164 ? 5.794 -1.527 1.942 1.00 95.44 164 ILE A N 1
ATOM 1240 C CA . ILE A 1 164 ? 5.806 -2.666 1.019 1.00 95.44 164 ILE A CA 1
ATOM 1241 C C . ILE A 1 164 ? 6.832 -2.413 -0.076 1.00 95.44 164 ILE A C 1
ATOM 1243 O O . ILE A 1 164 ? 6.668 -1.504 -0.887 1.00 95.44 164 ILE A O 1
ATOM 1247 N N . THR A 1 165 ? 7.866 -3.246 -0.141 1.00 95.19 165 THR A N 1
ATOM 1248 C CA . THR A 1 165 ? 8.800 -3.260 -1.273 1.00 95.19 165 THR A CA 1
ATOM 1249 C C . THR A 1 165 ? 8.280 -4.204 -2.354 1.00 95.19 165 THR A C 1
ATOM 1251 O O . THR A 1 165 ? 7.928 -5.352 -2.072 1.00 95.19 165 THR A O 1
ATOM 1254 N N . PHE A 1 166 ? 8.248 -3.739 -3.599 1.00 98.25 166 PHE A N 1
ATOM 1255 C CA . PHE A 1 166 ? 7.766 -4.501 -4.747 1.00 98.25 166 PHE A CA 1
ATOM 1256 C C . PHE A 1 166 ? 8.653 -4.289 -5.979 1.00 98.25 166 PHE A C 1
ATOM 1258 O O . PHE A 1 166 ? 9.396 -3.311 -6.074 1.00 98.25 166 PHE A O 1
ATOM 1265 N N . ARG A 1 167 ? 8.596 -5.227 -6.923 1.00 95.44 167 ARG A N 1
ATOM 1266 C CA . ARG A 1 167 ? 9.322 -5.184 -8.191 1.00 95.44 167 ARG A CA 1
ATOM 1267 C C . ARG A 1 167 ? 8.336 -5.277 -9.342 1.00 95.44 167 ARG A C 1
ATOM 1269 O O . ARG A 1 167 ? 7.526 -6.195 -9.378 1.00 95.44 167 ARG A O 1
ATOM 1276 N N . VAL A 1 168 ? 8.431 -4.343 -10.277 1.00 91.19 168 VAL A N 1
ATOM 1277 C CA . VAL A 1 168 ? 7.730 -4.385 -11.562 1.00 91.19 168 VAL A CA 1
ATOM 1278 C C . VAL A 1 168 ? 8.658 -5.061 -12.564 1.00 91.19 168 VAL A C 1
ATOM 1280 O O . VAL A 1 168 ? 9.764 -4.571 -12.806 1.00 91.19 168 VAL A O 1
ATOM 1283 N N . ASN A 1 169 ? 8.238 -6.196 -13.110 1.00 84.38 169 ASN A N 1
ATOM 1284 C CA . ASN A 1 169 ? 9.010 -6.959 -14.084 1.00 84.38 169 ASN A CA 1
ATOM 1285 C C . ASN A 1 169 ? 8.739 -6.460 -15.512 1.00 84.38 169 ASN A C 1
ATOM 1287 O O . ASN A 1 169 ? 7.763 -5.755 -15.781 1.00 84.38 169 ASN A O 1
ATOM 1291 N N . LEU A 1 170 ? 9.618 -6.832 -16.444 1.00 76.56 170 LEU A N 1
ATOM 1292 C CA . LEU A 1 170 ? 9.501 -6.463 -17.859 1.00 76.56 170 LEU A CA 1
ATOM 1293 C C . LEU A 1 170 ? 8.202 -6.991 -18.496 1.00 76.56 170 LEU A C 1
ATOM 1295 O O . LEU A 1 170 ? 7.570 -6.283 -19.280 1.00 76.56 170 LEU A O 1
ATOM 1299 N N . ASP A 1 171 ? 7.756 -8.176 -18.084 1.00 78.94 171 ASP A N 1
ATOM 1300 C CA . ASP A 1 171 ? 6.518 -8.826 -18.532 1.00 78.94 171 ASP A CA 1
ATOM 1301 C C . ASP A 1 171 ? 5.235 -8.221 -17.923 1.00 78.94 171 ASP A C 1
ATOM 1303 O O . ASP A 1 171 ? 4.127 -8.585 -18.314 1.00 78.94 171 ASP A O 1
ATOM 1307 N N . GLY A 1 172 ? 5.361 -7.262 -16.998 1.00 83.56 172 GLY A N 1
ATOM 1308 C CA . GLY A 1 172 ? 4.239 -6.646 -16.287 1.00 83.56 172 GLY A CA 1
ATOM 1309 C C . GLY A 1 172 ? 3.782 -7.401 -15.035 1.00 83.56 172 GLY A C 1
ATOM 1310 O O . GLY A 1 172 ? 2.871 -6.930 -14.351 1.00 83.56 172 GLY A O 1
ATOM 1311 N N . ILE A 1 173 ? 4.409 -8.530 -14.685 1.00 88.56 173 ILE A N 1
ATOM 1312 C CA . ILE A 1 173 ? 4.209 -9.159 -13.377 1.00 88.56 173 ILE A CA 1
ATOM 1313 C C . ILE A 1 173 ? 4.780 -8.234 -12.297 1.00 88.56 173 ILE A C 1
ATOM 1315 O O . ILE A 1 173 ? 5.859 -7.661 -12.443 1.00 88.56 173 ILE A O 1
ATOM 1319 N N . VAL A 1 174 ? 4.051 -8.096 -11.190 1.00 96.38 174 VAL A N 1
ATOM 1320 C CA . VAL A 1 174 ? 4.521 -7.372 -10.006 1.00 96.38 174 VAL A CA 1
ATOM 1321 C C . VAL A 1 174 ? 4.817 -8.382 -8.914 1.00 96.38 174 VAL A C 1
ATOM 1323 O O . VAL A 1 174 ? 3.922 -9.125 -8.532 1.00 96.38 174 VAL A O 1
ATOM 1326 N N . ASP A 1 175 ? 6.037 -8.395 -8.389 1.00 93.56 175 ASP A N 1
ATOM 1327 C CA . ASP A 1 175 ? 6.424 -9.228 -7.251 1.00 93.56 175 ASP A CA 1
ATOM 1328 C C . ASP A 1 175 ? 6.462 -8.407 -5.959 1.00 93.56 175 ASP A C 1
ATOM 1330 O O . ASP A 1 175 ? 7.002 -7.302 -5.940 1.00 93.56 175 ASP A O 1
ATOM 1334 N N . ILE A 1 176 ? 5.970 -8.963 -4.854 1.00 96.25 176 ILE A N 1
ATOM 1335 C CA . ILE A 1 176 ? 6.077 -8.375 -3.513 1.00 96.25 176 ILE A CA 1
ATOM 1336 C C . ILE A 1 176 ? 7.214 -9.048 -2.746 1.00 96.25 176 ILE A C 1
ATOM 1338 O O . ILE A 1 176 ? 7.367 -10.274 -2.775 1.00 96.25 176 ILE A O 1
ATOM 1342 N N . LYS A 1 177 ? 8.020 -8.246 -2.047 1.00 92.25 177 LYS A N 1
ATOM 1343 C CA . LYS A 1 177 ? 9.119 -8.740 -1.219 1.00 92.25 177 LYS A CA 1
ATOM 1344 C C . LYS A 1 177 ? 8.586 -9.247 0.122 1.00 92.25 177 LYS A C 1
ATOM 1346 O O . LYS A 1 177 ? 8.008 -8.492 0.899 1.00 92.25 177 LYS A O 1
ATOM 1351 N N . HIS A 1 178 ? 8.854 -10.511 0.426 1.00 89.19 178 HIS A N 1
ATOM 1352 C CA . HIS A 1 178 ? 8.609 -11.131 1.726 1.00 89.19 178 HIS A CA 1
ATOM 1353 C C . HIS A 1 178 ? 9.931 -11.673 2.274 1.00 89.19 178 HIS A C 1
ATOM 1355 O O . HIS A 1 178 ? 10.405 -12.739 1.871 1.00 89.19 178 HIS A O 1
ATOM 1361 N N . ALA A 1 179 ? 10.544 -10.921 3.191 1.00 87.06 179 ALA A N 1
ATOM 1362 C CA . ALA A 1 179 ? 11.905 -11.167 3.665 1.00 87.06 179 ALA A CA 1
ATOM 1363 C C . ALA A 1 179 ? 12.907 -11.279 2.493 1.00 87.06 179 ALA A C 1
ATOM 1365 O O . ALA A 1 179 ? 13.146 -10.297 1.791 1.00 87.06 179 ALA A O 1
ATOM 1366 N N . ALA A 1 180 ? 13.495 -12.459 2.275 1.00 86.69 180 ALA A N 1
ATOM 1367 C CA . ALA A 1 180 ? 14.449 -12.704 1.190 1.00 86.69 180 ALA A CA 1
ATOM 1368 C C . ALA A 1 180 ? 13.791 -13.137 -0.136 1.00 86.69 180 ALA A C 1
ATOM 1370 O O . ALA A 1 180 ? 14.482 -13.243 -1.148 1.00 86.69 180 ALA A O 1
ATOM 1371 N N . ASN A 1 181 ? 12.481 -13.397 -0.138 1.00 90.69 181 ASN A N 1
ATOM 1372 C CA . ASN A 1 181 ? 11.772 -13.975 -1.276 1.00 90.69 181 ASN A CA 1
ATOM 1373 C C . ASN A 1 181 ? 10.922 -12.933 -2.008 1.00 90.69 181 ASN A C 1
ATOM 1375 O O . ASN A 1 181 ? 10.405 -11.997 -1.400 1.00 90.69 181 ASN A O 1
ATOM 1379 N N . TRP A 1 182 ? 10.732 -13.154 -3.307 1.00 93.75 182 TRP A N 1
ATOM 1380 C CA . TRP A 1 182 ? 9.832 -12.389 -4.166 1.00 93.75 182 TRP A CA 1
ATOM 1381 C C . TRP A 1 182 ? 8.645 -13.269 -4.543 1.00 93.75 182 TRP A C 1
ATOM 1383 O O . TRP A 1 182 ? 8.841 -14.411 -4.964 1.00 93.75 182 TRP A O 1
ATOM 1393 N N . VAL A 1 183 ? 7.430 -12.763 -4.351 1.00 94.44 183 VAL A N 1
ATOM 1394 C CA . VAL A 1 183 ? 6.193 -13.508 -4.612 1.00 94.44 183 VAL A CA 1
ATOM 1395 C C . VAL A 1 183 ? 5.323 -12.720 -5.591 1.00 94.44 183 VAL A C 1
ATOM 1397 O O . VAL A 1 183 ? 5.008 -11.567 -5.291 1.00 94.44 183 VAL A O 1
ATOM 1400 N N . PRO A 1 184 ? 4.882 -13.320 -6.711 1.00 95.44 184 PRO A N 1
ATOM 1401 C CA . PRO A 1 184 ? 4.002 -12.648 -7.658 1.00 95.44 184 PRO A CA 1
ATOM 1402 C C . PRO A 1 184 ? 2.688 -12.195 -7.015 1.00 95.44 184 PRO A C 1
ATOM 1404 O O . PRO A 1 184 ? 1.960 -12.981 -6.400 1.00 95.44 184 PRO A O 1
ATOM 1407 N N . ALA A 1 185 ? 2.358 -10.922 -7.195 1.00 94.62 185 ALA A N 1
ATOM 1408 C CA . ALA A 1 185 ? 1.086 -10.337 -6.826 1.00 94.62 185 ALA A CA 1
ATOM 1409 C C . ALA A 1 185 ? 0.007 -10.730 -7.834 1.00 94.62 185 ALA A C 1
ATOM 1411 O O . ALA A 1 185 ? 0.183 -10.658 -9.053 1.00 94.62 185 ALA A O 1
ATOM 1412 N N . LYS A 1 186 ? -1.176 -11.071 -7.325 1.00 94.31 186 LYS A N 1
ATOM 1413 C CA . LYS A 1 186 ? -2.343 -11.281 -8.179 1.00 94.31 186 LYS A CA 1
ATOM 1414 C C . LYS A 1 186 ? -2.727 -9.961 -8.855 1.00 94.31 186 LYS A C 1
ATOM 1416 O O . LYS A 1 186 ? -2.828 -8.938 -8.185 1.00 94.31 186 LYS A O 1
ATOM 1421 N N . ASN A 1 187 ? -2.984 -10.008 -10.164 1.00 94.19 187 ASN A N 1
ATOM 1422 C CA . ASN A 1 187 ? -3.448 -8.865 -10.960 1.00 94.19 187 ASN A CA 1
ATOM 1423 C C . ASN A 1 187 ? -2.561 -7.612 -10.814 1.00 94.19 187 ASN A C 1
ATOM 1425 O O . ASN A 1 187 ? -3.090 -6.504 -10.746 1.00 94.19 187 ASN A O 1
ATOM 1429 N N . ALA A 1 188 ? -1.240 -7.784 -10.676 1.00 96.25 188 ALA A N 1
ATOM 1430 C CA . ALA A 1 188 ? -0.295 -6.676 -10.501 1.00 96.25 188 ALA A CA 1
ATOM 1431 C C . ALA A 1 188 ? -0.689 -5.695 -9.368 1.00 96.25 188 ALA A C 1
ATOM 1433 O O . ALA A 1 188 ? -0.498 -4.483 -9.477 1.00 96.25 188 ALA A O 1
ATOM 1434 N N . THR A 1 189 ? -1.305 -6.213 -8.296 1.00 97.88 189 THR A N 1
ATOM 1435 C CA . THR A 1 189 ? -1.851 -5.395 -7.206 1.00 97.88 189 THR A CA 1
ATOM 1436 C C . THR A 1 189 ? -0.932 -5.381 -5.986 1.00 97.88 189 THR A C 1
ATOM 1438 O O . THR A 1 189 ? -0.749 -6.401 -5.322 1.00 97.88 189 THR A O 1
ATOM 1441 N N . VAL A 1 190 ? -0.423 -4.202 -5.636 1.00 98.44 190 VAL A N 1
ATOM 1442 C CA . VAL A 1 190 ? 0.239 -3.923 -4.359 1.00 98.44 190 VAL A CA 1
ATOM 1443 C C . VAL A 1 190 ? -0.839 -3.552 -3.345 1.00 98.44 190 VAL A C 1
ATOM 1445 O O . VAL A 1 190 ? -1.462 -2.492 -3.431 1.00 98.44 190 VAL A O 1
ATOM 1448 N N . ARG A 1 191 ? -1.102 -4.452 -2.397 1.00 97.69 191 ARG A N 1
ATOM 1449 C CA . ARG A 1 191 ? -2.152 -4.269 -1.394 1.00 97.69 191 ARG A CA 1
ATOM 1450 C C . ARG A 1 191 ? -1.561 -3.983 -0.022 1.00 97.69 191 ARG A C 1
ATOM 1452 O O . ARG A 1 191 ? -0.878 -4.833 0.541 1.00 97.69 191 ARG A O 1
ATOM 1459 N N . MET A 1 192 ? -1.908 -2.830 0.535 1.00 97.94 192 MET A N 1
ATOM 1460 C CA . MET A 1 192 ? -1.551 -2.425 1.891 1.00 97.94 192 MET A CA 1
ATOM 1461 C C . MET A 1 192 ? -2.760 -2.555 2.821 1.00 97.94 192 MET A C 1
ATOM 1463 O O . MET A 1 192 ? -3.899 -2.275 2.427 1.00 97.94 192 MET A O 1
ATOM 1467 N N . GLN A 1 193 ? -2.528 -3.033 4.044 1.00 96.50 193 GLN A N 1
ATOM 1468 C CA . GLN A 1 193 ? -3.589 -3.329 5.003 1.00 96.50 193 GLN A CA 1
ATOM 1469 C C . GLN A 1 193 ? -3.328 -2.680 6.355 1.00 96.50 193 GLN A C 1
ATOM 1471 O O . GLN A 1 193 ? -2.240 -2.850 6.897 1.00 96.50 193 GLN A O 1
ATOM 1476 N N . ASP A 1 194 ? -4.358 -2.059 6.929 1.00 96.25 194 ASP A N 1
ATOM 1477 C CA . ASP A 1 194 ? -4.273 -1.497 8.278 1.00 96.25 194 ASP A CA 1
ATOM 1478 C C . ASP A 1 194 ? -4.974 -2.357 9.307 1.00 96.25 194 ASP A C 1
ATOM 1480 O O . ASP A 1 194 ? -6.100 -2.834 9.106 1.00 96.25 194 ASP A O 1
ATOM 1484 N N . ALA A 1 195 ? -4.331 -2.471 10.462 1.00 92.25 195 ALA A N 1
ATOM 1485 C CA . ALA A 1 195 ? -4.981 -2.917 11.674 1.00 92.25 195 ALA A CA 1
ATOM 1486 C C . ALA A 1 195 ? -5.756 -1.752 12.305 1.00 92.25 195 ALA A C 1
ATOM 1488 O O . ALA A 1 195 ? -5.297 -0.608 12.330 1.00 92.25 195 ALA A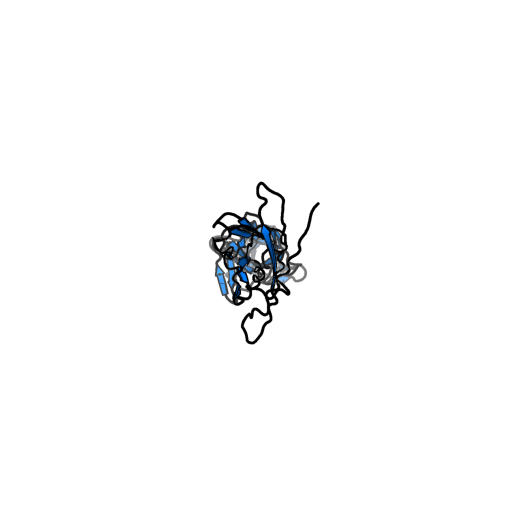 O 1
ATOM 1489 N N . LYS A 1 196 ? -6.940 -2.043 12.849 1.00 91.19 196 LYS A N 1
ATOM 1490 C CA . LYS A 1 196 ? -7.644 -1.088 13.708 1.00 91.19 196 LYS A CA 1
ATOM 1491 C C . LYS A 1 196 ? -6.797 -0.794 14.936 1.00 91.19 196 LYS A C 1
ATOM 1493 O O . LYS A 1 196 ? -6.283 -1.721 15.560 1.00 91.19 196 LYS A O 1
ATOM 1498 N N . THR A 1 197 ? -6.748 0.474 15.332 1.00 84.81 197 THR A N 1
ATOM 1499 C CA . THR A 1 197 ? -6.225 0.846 16.643 1.00 84.81 197 THR A CA 1
ATOM 1500 C C . THR A 1 197 ? -7.055 0.113 17.700 1.00 84.81 197 THR A C 1
ATOM 1502 O O . THR A 1 197 ? -8.284 0.261 17.704 1.00 84.81 197 THR A O 1
ATOM 1505 N N . PRO A 1 198 ? -6.438 -0.694 18.578 1.00 78.56 198 PRO A N 1
ATOM 1506 C CA . PRO A 1 198 ? -7.175 -1.418 19.594 1.00 78.56 198 PRO A CA 1
ATOM 1507 C C . PRO A 1 198 ? -7.926 -0.421 20.473 1.00 78.56 198 PRO A C 1
ATOM 1509 O O . PRO A 1 198 ? -7.356 0.547 20.982 1.00 78.56 198 PRO A O 1
ATOM 1512 N N . GLU A 1 199 ? -9.227 -0.654 20.646 1.00 70.81 199 GLU A N 1
ATOM 1513 C CA . GLU A 1 199 ? -10.007 0.110 21.609 1.00 70.81 199 GLU A CA 1
ATOM 1514 C C . GLU A 1 199 ? -9.351 -0.075 22.987 1.00 70.81 199 GLU A C 1
ATOM 1516 O O . GLU A 1 199 ? -9.004 -1.211 23.342 1.00 70.81 199 GLU A O 1
ATOM 1521 N N . PRO A 1 200 ? -9.124 1.002 23.765 1.00 64.31 200 PRO A N 1
ATOM 1522 C CA . PRO A 1 200 ? -8.567 0.862 25.100 1.00 64.31 200 PRO A CA 1
ATOM 1523 C C . PRO A 1 200 ? -9.400 -0.162 25.861 1.00 64.31 200 PRO A C 1
ATOM 1525 O O . PRO A 1 200 ? -10.629 -0.064 25.884 1.00 64.31 200 PRO A O 1
ATOM 1528 N N . ALA A 1 201 ? -8.726 -1.160 26.444 1.00 53.03 201 ALA A N 1
ATOM 1529 C CA . ALA A 1 201 ? -9.388 -2.246 27.147 1.00 53.03 201 ALA A CA 1
ATOM 1530 C C . ALA A 1 201 ? -10.451 -1.657 28.076 1.00 53.03 201 ALA A C 1
ATOM 1532 O O . ALA A 1 201 ? -10.138 -0.863 28.971 1.00 53.03 201 ALA A O 1
ATOM 1533 N N . LYS A 1 202 ? -11.717 -2.013 27.828 1.00 52.25 202 LYS A N 1
ATOM 1534 C CA . LYS A 1 202 ? -12.825 -1.603 28.686 1.00 52.25 202 LYS A CA 1
ATOM 1535 C C . LYS A 1 202 ? -12.417 -1.932 30.126 1.00 52.25 202 LYS A C 1
ATOM 1537 O O . LYS A 1 202 ? -12.005 -3.074 30.354 1.00 52.25 202 LYS A O 1
ATOM 1542 N N . PRO A 1 203 ? -12.482 -0.980 31.079 1.00 49.69 203 PRO A N 1
ATOM 1543 C CA . PRO A 1 203 ? -12.081 -1.250 32.449 1.00 49.69 203 PRO A CA 1
ATOM 1544 C C . PRO A 1 203 ? -12.794 -2.513 32.920 1.00 49.69 203 PRO A C 1
ATOM 1546 O O . PRO A 1 203 ? -14.024 -2.576 32.863 1.00 49.69 203 PRO A O 1
ATOM 1549 N N . VAL A 1 204 ? -12.026 -3.532 33.311 1.00 48.50 204 VAL A N 1
ATOM 1550 C CA . VAL A 1 204 ? -12.589 -4.739 33.914 1.00 48.50 204 VAL A CA 1
ATOM 1551 C C . VAL A 1 204 ? -13.326 -4.270 35.160 1.00 48.50 204 VAL A C 1
ATOM 1553 O O . VAL A 1 204 ? -12.694 -3.787 36.099 1.00 48.50 204 VAL A O 1
ATOM 1556 N N . ASP A 1 205 ? -14.658 -4.338 35.140 1.00 52.34 205 ASP A N 1
ATOM 1557 C CA . ASP A 1 205 ? -15.463 -4.001 36.310 1.00 52.34 205 ASP A CA 1
ATOM 1558 C C . ASP A 1 205 ? -15.082 -5.004 37.406 1.00 52.34 205 ASP A C 1
ATOM 1560 O O . ASP A 1 205 ? -15.230 -6.214 37.189 1.00 52.34 205 ASP A O 1
ATOM 1564 N N . PRO A 1 206 ? -14.510 -4.576 38.545 1.00 49.75 206 PRO A N 1
ATOM 1565 C CA . PRO A 1 206 ? -14.145 -5.519 39.583 1.00 49.75 206 PRO A CA 1
ATOM 1566 C C . PRO A 1 206 ? -15.423 -6.224 40.041 1.00 49.75 206 PRO A C 1
ATOM 1568 O O . PRO A 1 206 ? -16.371 -5.586 40.491 1.00 49.75 206 PRO A O 1
ATOM 1571 N N . SER A 1 207 ? -15.474 -7.550 39.917 1.00 48.47 207 SER A N 1
ATOM 1572 C CA . SER A 1 207 ? -16.584 -8.337 40.450 1.00 48.47 207 SER A CA 1
ATOM 1573 C C . SER A 1 207 ? -16.551 -8.263 41.975 1.00 48.47 207 SER A C 1
ATOM 1575 O O . SER A 1 207 ? -15.830 -9.009 42.638 1.00 48.47 207 SER A O 1
ATOM 1577 N N . TYR A 1 208 ? -17.318 -7.343 42.546 1.00 52.44 208 TYR A N 1
ATOM 1578 C CA . TYR A 1 208 ? -17.447 -7.197 43.987 1.00 52.44 208 TYR A CA 1
ATOM 1579 C C . TYR A 1 208 ? -18.487 -8.185 44.541 1.00 52.44 208 TYR A C 1
ATOM 1581 O O . TYR A 1 208 ? -19.535 -8.383 43.918 1.00 52.44 208 TYR A O 1
ATOM 1589 N N . PRO A 1 209 ? -18.271 -8.769 45.734 1.00 55.66 209 PRO A N 1
ATOM 1590 C CA . PRO A 1 209 ? -19.311 -9.545 46.401 1.00 55.66 209 PRO A CA 1
ATOM 1591 C C . PRO A 1 209 ? -20.565 -8.680 46.594 1.00 55.66 209 PRO A C 1
ATOM 1593 O O . PRO A 1 209 ? -20.468 -7.519 46.985 1.00 55.66 209 PRO A O 1
ATOM 1596 N N . THR A 1 210 ? -21.750 -9.226 46.318 1.00 59.09 210 THR A N 1
ATOM 1597 C CA . THR A 1 210 ? -23.022 -8.534 46.565 1.00 59.09 210 THR A CA 1
ATOM 1598 C C . THR A 1 210 ? -23.503 -8.796 47.988 1.00 59.09 210 THR A C 1
ATOM 1600 O O . THR A 1 210 ? -23.673 -9.953 48.371 1.00 59.09 210 THR A O 1
ATOM 1603 N N . LEU A 1 211 ? -23.810 -7.749 48.751 1.00 64.00 211 LEU A N 1
ATOM 1604 C CA . LEU A 1 211 ? -24.497 -7.862 50.039 1.00 64.00 211 LEU A CA 1
ATOM 1605 C C . LEU A 1 211 ? -26.005 -7.660 49.843 1.00 64.00 211 LEU A C 1
ATOM 1607 O O . LEU A 1 211 ? -26.415 -6.607 49.354 1.00 64.00 211 LEU A O 1
ATOM 1611 N N . ARG A 1 212 ? -26.830 -8.639 50.237 1.00 70.06 212 ARG A N 1
ATOM 1612 C CA . ARG A 1 212 ? -28.291 -8.474 50.333 1.00 70.06 212 ARG A CA 1
ATOM 1613 C C . ARG A 1 212 ? -28.648 -7.835 51.670 1.00 70.06 212 ARG A C 1
ATOM 1615 O O . ARG A 1 212 ? -28.236 -8.337 52.712 1.00 70.06 212 ARG A O 1
ATOM 1622 N N . VAL A 1 213 ? -29.419 -6.751 51.645 1.00 73.50 213 VAL A N 1
ATOM 1623 C CA . VAL A 1 213 ? -29.939 -6.107 52.860 1.00 73.50 213 VAL A CA 1
ATOM 1624 C C . VAL A 1 213 ? -31.463 -6.019 52.767 1.00 73.50 213 VAL A C 1
ATOM 1626 O O . VAL A 1 213 ? -31.965 -5.332 51.869 1.00 73.50 213 VAL A O 1
ATOM 1629 N N . PRO A 1 214 ? -32.198 -6.671 53.685 1.00 76.69 214 PRO A N 1
ATOM 1630 C CA . PRO A 1 214 ? -33.641 -6.517 53.773 1.00 76.69 214 PRO A CA 1
ATOM 1631 C C . PRO A 1 214 ? -33.976 -5.128 54.326 1.00 76.69 214 PRO A C 1
ATOM 1633 O O . PRO A 1 214 ? -33.418 -4.688 55.337 1.00 76.69 214 PRO A O 1
ATOM 1636 N N . LEU A 1 215 ? -34.895 -4.425 53.666 1.00 79.12 215 LEU A N 1
ATOM 1637 C CA . LEU A 1 215 ? -35.389 -3.122 54.107 1.00 79.12 215 LEU A CA 1
ATOM 1638 C C . LEU A 1 215 ? -36.841 -3.267 54.565 1.00 79.12 215 LEU A C 1
ATOM 1640 O O . LEU A 1 215 ? -37.707 -3.677 53.797 1.00 79.12 215 LEU A O 1
ATOM 1644 N N . SER A 1 216 ? -37.108 -2.923 55.825 1.00 79.44 216 SER A N 1
ATOM 1645 C CA . SER A 1 216 ? -38.449 -2.982 56.406 1.00 79.44 216 SER A CA 1
ATOM 1646 C C . SER A 1 216 ? -38.761 -1.770 57.275 1.00 79.44 216 SER A C 1
ATOM 1648 O O . SER A 1 216 ? -37.877 -1.180 57.908 1.00 79.44 216 SER A O 1
ATOM 1650 N N . ALA A 1 217 ? -40.043 -1.426 57.331 1.00 78.19 217 ALA A N 1
ATOM 1651 C CA . ALA A 1 217 ? -40.608 -0.418 58.216 1.00 78.19 217 ALA A CA 1
ATOM 1652 C C . ALA A 1 217 ? -41.757 -1.018 59.040 1.00 78.19 217 ALA A C 1
ATOM 1654 O O . ALA A 1 217 ? -42.184 -2.151 58.816 1.00 78.19 217 ALA A O 1
ATOM 1655 N N . ARG A 1 218 ? -42.241 -0.262 60.027 1.00 79.81 218 ARG A N 1
ATOM 1656 C CA . ARG A 1 218 ? -43.443 -0.611 60.785 1.00 79.81 218 ARG A CA 1
ATOM 1657 C C . ARG A 1 218 ? -44.334 0.618 60.914 1.00 79.81 218 ARG A C 1
ATOM 1659 O O . ARG A 1 218 ? -43.888 1.640 61.429 1.00 79.81 218 ARG A O 1
ATOM 1666 N N . LYS A 1 219 ? -45.576 0.493 60.461 1.00 77.88 219 LYS A N 1
ATOM 1667 C CA . LYS A 1 219 ? -46.671 1.427 60.694 1.00 77.88 219 LYS A CA 1
ATOM 1668 C C . LYS A 1 219 ? -47.313 1.107 62.037 1.00 77.88 219 LYS A C 1
ATOM 1670 O O . LYS A 1 219 ? -47.528 -0.052 62.382 1.00 77.88 219 LYS A O 1
ATOM 1675 N N . THR A 1 220 ? -47.613 2.149 62.791 1.00 75.25 220 THR A N 1
ATOM 1676 C CA . THR A 1 220 ? -48.402 2.081 64.018 1.00 75.25 220 THR A CA 1
ATOM 1677 C C . THR A 1 220 ? -49.531 3.097 63.919 1.00 75.25 220 THR A C 1
ATOM 1679 O O . THR A 1 220 ? -49.369 4.161 63.320 1.00 75.25 220 THR A O 1
ATOM 1682 N N . LEU A 1 221 ? -50.681 2.755 64.493 1.00 70.56 221 LEU A N 1
ATOM 1683 C CA . LEU A 1 221 ? -51.797 3.672 64.691 1.00 70.56 221 LEU A CA 1
ATOM 1684 C C . LEU A 1 221 ? -51.980 3.886 66.188 1.00 70.56 221 LEU A C 1
ATOM 1686 O O . LEU A 1 221 ? -51.936 2.936 66.969 1.00 70.56 221 LEU A O 1
ATOM 1690 N N . ILE A 1 222 ? -52.175 5.139 66.584 1.00 68.94 222 ILE A N 1
ATOM 1691 C CA . ILE A 1 222 ? -52.571 5.489 67.946 1.00 68.94 222 ILE A CA 1
ATOM 1692 C C . ILE A 1 222 ? -54.099 5.531 67.953 1.00 68.94 222 ILE A C 1
ATOM 1694 O O . ILE A 1 222 ? -54.695 6.141 67.070 1.00 68.94 222 ILE A O 1
ATOM 1698 N N . ASN A 1 223 ? -54.722 4.883 68.939 1.00 69.56 223 ASN A N 1
ATOM 1699 C CA . ASN A 1 223 ? -56.180 4.829 69.105 1.00 69.56 223 ASN A CA 1
ATOM 1700 C C . ASN A 1 223 ? -56.939 4.157 67.937 1.00 69.56 223 ASN A C 1
ATOM 1702 O O . ASN A 1 223 ? -58.065 4.542 67.631 1.00 69.56 223 ASN A O 1
ATOM 1706 N N . GLY A 1 224 ? -56.348 3.138 67.299 1.00 73.19 224 GLY A N 1
ATOM 1707 C CA . GLY A 1 224 ? -56.994 2.373 66.227 1.00 73.19 224 GLY A CA 1
ATOM 1708 C C . GLY A 1 224 ? -56.317 1.030 65.934 1.00 73.19 224 GLY A C 1
ATOM 1709 O O . GLY A 1 224 ? -55.251 0.729 66.469 1.00 73.19 224 GLY A O 1
ATOM 1710 N N . SER A 1 225 ? -56.944 0.222 65.077 1.00 76.06 225 SER A N 1
ATOM 1711 C CA . SER A 1 225 ? -56.410 -1.054 64.577 1.00 76.06 225 SER A CA 1
ATOM 1712 C C . SER A 1 225 ? -55.985 -0.926 63.116 1.00 76.06 225 SER A C 1
ATOM 1714 O O . SER A 1 225 ? -56.736 -0.361 62.327 1.00 76.06 225 SER A O 1
ATOM 1716 N N . LEU A 1 226 ? -54.838 -1.500 62.752 1.00 79.19 226 LEU A N 1
ATOM 1717 C CA . LEU A 1 226 ? -54.364 -1.546 61.367 1.00 79.19 226 LEU A CA 1
ATOM 1718 C C . LEU A 1 226 ? -55.040 -2.661 60.569 1.00 79.19 226 LEU A C 1
ATOM 1720 O O . LEU A 1 226 ? -55.219 -3.773 61.070 1.00 79.19 226 LEU A O 1
ATOM 1724 N N . LYS A 1 227 ? -55.341 -2.387 59.300 1.00 86.94 227 LYS A N 1
ATOM 1725 C CA . LYS A 1 227 ? -55.698 -3.405 58.306 1.00 86.94 227 LYS A CA 1
ATOM 1726 C C . LYS A 1 227 ? -54.531 -3.642 57.352 1.00 86.94 227 LYS A C 1
ATOM 1728 O O . LYS A 1 227 ? -53.759 -2.733 57.045 1.00 86.94 227 LYS A O 1
ATOM 1733 N N . ALA A 1 228 ? -54.403 -4.875 56.867 1.00 89.19 228 ALA A N 1
ATOM 1734 C CA . ALA A 1 228 ? -53.432 -5.188 55.824 1.00 89.19 228 ALA A CA 1
ATOM 1735 C C . ALA A 1 228 ? -53.753 -4.393 54.547 1.00 89.19 228 ALA A C 1
ATOM 1737 O O . ALA A 1 228 ? -54.911 -4.318 54.139 1.00 89.19 228 ALA A O 1
ATOM 1738 N N . GLY A 1 229 ? -52.730 -3.806 53.930 1.00 85.00 229 GLY A N 1
ATOM 1739 C CA . GLY A 1 229 ? -52.845 -3.006 52.712 1.00 85.00 229 GLY A CA 1
ATOM 1740 C C . GLY A 1 229 ? -53.379 -1.585 52.912 1.00 85.00 229 GLY A C 1
ATOM 1741 O O . GLY A 1 229 ? -53.527 -0.869 51.929 1.00 85.00 229 GLY A O 1
ATOM 1742 N N . GLU A 1 230 ? -53.675 -1.170 54.146 1.00 82.56 230 GLU A N 1
ATOM 1743 C CA . GLU A 1 230 ? -54.324 0.119 54.431 1.00 82.56 230 GLU A CA 1
ATOM 1744 C C . GLU A 1 230 ? -53.431 1.329 54.125 1.00 82.56 230 GLU A C 1
ATOM 1746 O O . GLU A 1 230 ? -53.917 2.356 53.659 1.00 82.56 230 GLU A O 1
ATOM 1751 N N . PHE A 1 231 ? -52.123 1.198 54.342 1.00 79.69 231 PHE A N 1
ATOM 1752 C CA . PHE A 1 231 ? -51.132 2.236 54.090 1.00 79.69 231 PHE A CA 1
ATOM 1753 C C . PHE A 1 231 ? -50.055 1.727 53.147 1.00 79.69 231 PHE A C 1
ATOM 1755 O O . PHE A 1 231 ? -49.542 0.617 53.302 1.00 79.69 231 PHE A O 1
ATOM 1762 N N . THR A 1 232 ? -49.666 2.587 52.211 1.00 83.50 232 THR A N 1
ATOM 1763 C CA . THR A 1 232 ? -48.693 2.276 51.166 1.00 83.50 232 THR A CA 1
ATOM 1764 C C . THR A 1 232 ? -47.508 3.221 51.250 1.00 83.50 232 THR A C 1
ATOM 1766 O O . THR A 1 232 ? -47.667 4.419 51.460 1.00 83.50 232 THR A O 1
ATOM 1769 N N . PHE A 1 233 ? -46.307 2.680 51.081 1.00 85.44 233 PHE A N 1
ATOM 1770 C CA . PHE A 1 233 ? -45.045 3.364 51.309 1.00 85.44 233 PHE A CA 1
ATOM 1771 C C . PHE A 1 233 ? -44.133 3.233 50.096 1.00 85.44 233 PHE A C 1
ATOM 1773 O O . PHE A 1 233 ? -44.033 2.177 49.477 1.00 85.44 233 PHE A O 1
ATOM 1780 N N . LEU A 1 234 ? -43.424 4.312 49.797 1.00 85.19 234 LEU A N 1
ATOM 1781 C CA . LEU A 1 234 ? -42.448 4.452 48.733 1.00 85.19 234 LEU A CA 1
ATOM 1782 C C . LEU A 1 234 ? -41.042 4.395 49.322 1.00 85.19 234 LEU A C 1
ATOM 1784 O O . LEU A 1 234 ? -40.688 5.218 50.161 1.00 85.19 234 LEU A O 1
ATOM 1788 N N . LEU A 1 235 ? -40.215 3.476 48.838 1.00 85.81 235 LEU A N 1
ATOM 1789 C CA . LEU A 1 235 ? -38.775 3.499 49.066 1.00 85.81 235 LEU A CA 1
ATOM 1790 C C . LEU A 1 235 ? -38.129 4.355 47.973 1.00 85.81 235 LEU A C 1
ATOM 1792 O O . LEU A 1 235 ? -38.298 4.063 46.787 1.00 85.81 235 LEU A O 1
ATOM 1796 N N . LYS A 1 236 ? -37.368 5.381 48.351 1.00 82.81 236 LYS A N 1
ATOM 1797 C CA . LYS A 1 236 ? -36.655 6.276 47.435 1.00 82.81 236 LYS A CA 1
ATOM 1798 C C . LYS A 1 236 ? -35.142 6.201 47.636 1.00 82.81 236 LYS A C 1
ATOM 1800 O O . LYS A 1 236 ? -34.667 6.004 48.756 1.00 82.81 236 LYS A O 1
ATOM 1805 N N . ASP A 1 237 ? -34.387 6.335 46.548 1.00 81.31 237 ASP A N 1
ATOM 1806 C CA . ASP A 1 237 ? -32.921 6.410 46.571 1.00 81.31 237 ASP A CA 1
ATOM 1807 C C . ASP A 1 237 ? -32.404 7.803 46.991 1.00 81.31 237 ASP A C 1
ATOM 1809 O O . ASP A 1 237 ? -33.174 8.715 47.296 1.00 81.31 237 ASP A O 1
ATOM 1813 N N . CYS A 1 238 ? -31.081 7.990 47.015 1.00 74.38 238 CYS A N 1
ATOM 1814 C CA . CYS A 1 238 ? -30.463 9.259 47.407 1.00 74.38 238 CYS A CA 1
ATOM 1815 C C . CYS A 1 238 ? -30.750 10.426 46.447 1.00 74.38 238 CYS A C 1
ATOM 1817 O O . CYS A 1 238 ? -30.598 11.577 46.854 1.00 74.38 238 CYS A O 1
ATOM 1819 N N . ALA A 1 239 ? -31.171 10.139 45.213 1.00 79.50 239 ALA A N 1
ATOM 1820 C CA . ALA A 1 239 ? -31.612 11.127 44.234 1.00 79.50 239 ALA A CA 1
ATOM 1821 C C . ALA A 1 239 ? -33.122 11.422 44.346 1.00 79.50 239 ALA A C 1
ATOM 1823 O O . ALA A 1 239 ? -33.647 12.225 43.581 1.00 79.50 239 ALA A O 1
ATOM 1824 N N . GLY A 1 240 ? -33.827 10.778 45.285 1.00 79.56 240 GLY A N 1
ATOM 1825 C CA . GLY A 1 240 ? -35.266 10.932 45.491 1.00 79.56 240 GLY A CA 1
ATOM 1826 C C . GLY A 1 240 ? -36.128 10.105 44.535 1.00 79.56 240 GLY A C 1
ATOM 1827 O O . GLY A 1 240 ? -37.350 10.257 44.544 1.00 79.56 240 GLY A O 1
ATOM 1828 N N . ARG A 1 241 ? -35.539 9.216 43.724 1.00 84.50 241 ARG A N 1
ATOM 1829 C CA . ARG A 1 241 ? -36.297 8.363 42.798 1.00 84.50 241 ARG A CA 1
ATOM 1830 C C . ARG A 1 241 ? -36.954 7.224 43.558 1.00 84.50 241 ARG A C 1
ATOM 1832 O O . ARG A 1 241 ? -36.288 6.556 44.345 1.00 84.50 241 ARG A O 1
ATOM 1839 N N . VAL A 1 242 ? -38.230 6.967 43.282 1.00 88.06 242 VAL A N 1
ATOM 1840 C CA . VAL A 1 242 ? -38.953 5.800 43.805 1.00 88.06 242 VAL A CA 1
ATOM 1841 C C . VAL A 1 242 ? -38.366 4.530 43.191 1.00 88.06 242 VAL A C 1
ATOM 1843 O O . VAL A 1 242 ? -38.287 4.403 41.973 1.00 88.06 242 VAL A O 1
ATOM 1846 N N . ILE A 1 243 ? -37.949 3.594 44.039 1.00 87.69 243 ILE A N 1
ATOM 1847 C CA . ILE A 1 243 ? -37.295 2.339 43.641 1.00 87.69 243 ILE A CA 1
ATOM 1848 C C . ILE A 1 243 ? -38.028 1.083 44.121 1.00 87.69 243 ILE A C 1
ATOM 1850 O O . ILE A 1 243 ? -37.668 -0.014 43.695 1.00 87.69 243 ILE A O 1
ATOM 1854 N N . ALA A 1 244 ? -39.000 1.229 45.024 1.00 88.62 244 ALA A N 1
ATOM 1855 C CA . ALA A 1 244 ? -39.935 0.181 45.412 1.00 88.62 244 ALA A CA 1
ATOM 1856 C C . ALA A 1 244 ? -41.156 0.786 46.115 1.00 88.62 244 ALA A C 1
ATOM 1858 O O . ALA A 1 244 ? -41.102 1.902 46.636 1.00 88.62 244 ALA A O 1
ATOM 1859 N N . GLU A 1 245 ? -42.229 0.008 46.166 1.00 91.69 245 GLU A N 1
ATOM 1860 C CA . GLU A 1 245 ? -43.472 0.327 46.856 1.00 91.69 245 GLU A CA 1
ATOM 1861 C C . GLU A 1 245 ? -43.914 -0.897 47.664 1.00 91.69 245 GLU A C 1
ATOM 1863 O O . GLU A 1 245 ? -43.751 -2.027 47.202 1.00 91.69 245 GLU A O 1
ATOM 1868 N N . ALA A 1 246 ? -44.414 -0.684 48.879 1.00 89.75 246 ALA A N 1
ATOM 1869 C CA . ALA A 1 246 ? -44.907 -1.750 49.746 1.00 89.75 246 ALA A CA 1
ATOM 1870 C C . ALA A 1 246 ? -45.991 -1.222 50.688 1.00 89.75 246 ALA A C 1
ATOM 1872 O O . ALA A 1 246 ? -45.953 -0.059 51.087 1.00 89.75 246 ALA A O 1
ATOM 1873 N N . SER A 1 247 ? -46.920 -2.086 51.085 1.00 89.31 247 SER A N 1
ATOM 1874 C CA . SER A 1 247 ? -47.978 -1.750 52.041 1.00 89.31 247 SER A CA 1
ATOM 1875 C C . SER A 1 247 ? -47.775 -2.466 53.373 1.00 89.31 247 SER A C 1
ATOM 1877 O O . SER A 1 247 ? -47.020 -3.438 53.454 1.00 89.31 247 SER A O 1
ATOM 1879 N N . ASN A 1 248 ? -48.417 -1.978 54.434 1.00 88.56 248 ASN A N 1
ATOM 1880 C CA . ASN A 1 248 ? -48.360 -2.641 55.735 1.00 88.56 248 ASN A CA 1
ATOM 1881 C C . ASN A 1 248 ? -49.174 -3.944 55.746 1.00 88.56 248 ASN A C 1
ATOM 1883 O O . ASN A 1 248 ? -50.226 -4.031 55.119 1.00 88.56 248 ASN A O 1
ATOM 1887 N N . ASP A 1 249 ? -48.743 -4.933 56.520 1.00 89.50 249 ASP A N 1
ATOM 1888 C CA . ASP A 1 249 ? -49.578 -6.072 56.904 1.00 89.50 249 ASP A CA 1
ATOM 1889 C C . ASP A 1 249 ? -50.517 -5.719 58.081 1.00 89.50 249 ASP A C 1
ATOM 1891 O O . ASP A 1 249 ? -50.531 -4.586 58.578 1.00 89.50 249 ASP A O 1
ATOM 1895 N N . ALA A 1 250 ? -51.324 -6.682 58.541 1.00 87.88 250 ALA A N 1
ATOM 1896 C CA . ALA A 1 250 ? -52.264 -6.487 59.653 1.00 87.88 250 ALA A CA 1
ATOM 1897 C C . ALA A 1 250 ? -51.566 -6.178 60.996 1.00 87.88 250 ALA A C 1
ATOM 1899 O O . ALA A 1 250 ? -52.177 -5.640 61.916 1.00 87.88 250 ALA A O 1
ATOM 1900 N N . GLN A 1 251 ? -50.276 -6.495 61.111 1.00 85.00 251 GLN A N 1
ATOM 1901 C CA . GLN A 1 251 ? -49.411 -6.220 62.256 1.00 85.00 251 GLN A CA 1
ATOM 1902 C C . GLN A 1 251 ? -48.608 -4.919 62.071 1.00 85.00 251 GLN A C 1
ATOM 1904 O O . GLN A 1 251 ? -47.773 -4.574 62.918 1.00 85.00 251 GLN A O 1
ATOM 1909 N N . GLY A 1 252 ? -48.846 -4.204 60.968 1.00 79.62 252 GLY A N 1
ATOM 1910 C CA . GLY A 1 252 ? -48.195 -2.955 60.612 1.00 79.62 252 GLY A CA 1
ATOM 1911 C C . GLY A 1 252 ? -46.811 -3.099 59.983 1.00 79.62 252 GLY A C 1
ATOM 1912 O O . GLY A 1 252 ? -46.166 -2.082 59.751 1.00 79.62 252 GLY A O 1
ATOM 1913 N N . VAL A 1 253 ? -46.299 -4.301 59.720 1.00 86.12 253 VAL A N 1
ATOM 1914 C CA . VAL A 1 253 ? -44.976 -4.491 59.103 1.00 86.12 253 VAL A CA 1
ATOM 1915 C C . VAL A 1 253 ? -45.051 -4.188 57.608 1.00 86.12 253 VAL A C 1
ATOM 1917 O O . VAL A 1 253 ? -45.951 -4.644 56.915 1.00 86.12 253 VAL A O 1
ATOM 1920 N N . VAL A 1 254 ? -44.089 -3.417 57.109 1.00 84.25 254 VAL A N 1
ATOM 1921 C CA . VAL A 1 254 ? -43.935 -3.079 55.690 1.00 84.25 254 VAL A CA 1
ATOM 1922 C C . VAL A 1 254 ? -42.608 -3.660 55.221 1.00 84.25 254 VAL A C 1
ATOM 1924 O O . VAL A 1 254 ? -41.551 -3.264 55.722 1.00 84.25 254 VAL A O 1
ATOM 1927 N N . THR A 1 255 ? -42.651 -4.580 54.262 1.00 88.44 255 THR A N 1
ATOM 1928 C CA . THR A 1 255 ? -41.462 -5.270 53.743 1.00 88.44 255 THR A CA 1
ATOM 1929 C C . THR A 1 255 ? -41.216 -4.860 52.298 1.00 88.44 255 THR A C 1
ATOM 1931 O O . THR A 1 255 ? -42.075 -5.061 51.445 1.00 88.44 255 THR A O 1
ATOM 1934 N N . PHE A 1 256 ? -40.040 -4.299 52.018 1.00 87.06 256 PHE A N 1
ATOM 1935 C CA . PHE A 1 256 ? -39.617 -3.960 50.659 1.00 87.06 256 PHE A CA 1
ATOM 1936 C C . PHE A 1 256 ? -38.784 -5.094 50.050 1.00 87.06 256 PHE A C 1
ATOM 1938 O O . PHE A 1 256 ? -38.176 -5.866 50.796 1.00 87.06 256 PHE A O 1
ATOM 1945 N N . PRO A 1 257 ? -38.689 -5.176 48.710 1.00 83.94 257 PRO A N 1
ATOM 1946 C CA . PRO A 1 257 ? -37.749 -6.074 48.052 1.00 83.94 257 PRO A CA 1
ATOM 1947 C C . PRO A 1 257 ? -36.312 -5.850 48.538 1.00 83.94 257 PRO A C 1
ATOM 1949 O O . PRO A 1 257 ? -35.862 -4.704 48.664 1.00 83.94 257 PRO A O 1
ATOM 1952 N N . ASP A 1 258 ? -35.587 -6.947 48.764 1.00 79.25 258 ASP A N 1
ATOM 1953 C CA . ASP A 1 258 ? -34.175 -6.924 49.144 1.00 79.25 258 ASP A CA 1
ATOM 1954 C C . ASP A 1 258 ? -33.351 -6.062 48.181 1.00 79.25 258 ASP A C 1
ATOM 1956 O O . ASP A 1 258 ? -33.533 -6.099 46.959 1.00 79.25 258 ASP A O 1
ATOM 1960 N N . ARG A 1 259 ? -32.389 -5.310 48.724 1.00 78.31 259 ARG A N 1
ATOM 1961 C CA . ARG A 1 259 ? -31.435 -4.544 47.912 1.00 78.31 259 ARG A CA 1
ATOM 1962 C C . ARG A 1 259 ? -30.073 -5.218 47.929 1.00 78.31 259 ARG A C 1
ATOM 1964 O O . ARG A 1 259 ? -29.568 -5.587 48.988 1.00 78.31 259 ARG A O 1
ATOM 1971 N N . THR A 1 260 ? -29.486 -5.366 46.745 1.00 69.44 260 THR A N 1
ATOM 1972 C CA . THR A 1 260 ? -28.129 -5.882 46.548 1.00 69.44 260 THR A CA 1
ATOM 1973 C C . THR A 1 260 ? -27.146 -4.734 46.379 1.00 69.44 260 THR A C 1
ATOM 1975 O O . THR A 1 260 ? -27.334 -3.871 45.521 1.00 69.44 260 THR A O 1
ATOM 1978 N N . PHE A 1 261 ? -26.075 -4.749 47.163 1.00 69.44 261 PHE A N 1
ATOM 1979 C CA . PHE A 1 261 ? -25.025 -3.736 47.131 1.00 69.44 261 PHE A CA 1
ATOM 1980 C C . PHE A 1 261 ? -23.704 -4.362 46.708 1.00 69.44 261 PHE A C 1
ATOM 1982 O O . PHE A 1 261 ? -23.247 -5.301 47.352 1.00 69.44 261 PHE A O 1
ATOM 1989 N N . SER A 1 262 ? -23.103 -3.840 45.640 1.00 58.03 262 SER A N 1
ATOM 1990 C CA . SER A 1 262 ? -21.868 -4.359 45.042 1.00 58.03 262 SER A CA 1
ATOM 1991 C C . SER A 1 262 ? -20.717 -3.351 45.052 1.00 58.03 262 SER A C 1
ATOM 1993 O O . SER A 1 262 ? -19.725 -3.576 44.387 1.00 58.03 262 SER A O 1
ATOM 1995 N N . ARG A 1 263 ? -20.785 -2.210 45.752 1.00 60.88 263 ARG A N 1
ATOM 1996 C CA . ARG A 1 263 ? -19.680 -1.233 45.714 1.00 60.88 263 ARG A CA 1
ATOM 1997 C C . ARG A 1 263 ? -19.418 -0.630 47.076 1.00 60.88 263 ARG A C 1
ATOM 1999 O O . ARG A 1 263 ? -20.345 -0.200 47.748 1.00 60.88 263 ARG A O 1
ATOM 2006 N N . VAL A 1 264 ? -18.147 -0.528 47.459 1.00 54.41 264 VAL A N 1
ATOM 2007 C CA . VAL A 1 264 ? -17.734 0.223 48.651 1.00 54.41 264 VAL A CA 1
ATOM 2008 C C . VAL A 1 264 ? -17.910 1.715 48.367 1.00 54.41 264 VAL A C 1
ATOM 2010 O O . VAL A 1 264 ? -16.988 2.411 47.955 1.00 54.41 264 VAL A O 1
ATOM 2013 N N . VAL A 1 265 ? -19.135 2.205 48.524 1.00 53.88 265 VAL A N 1
ATOM 2014 C CA . VAL A 1 265 ? -19.422 3.633 48.660 1.00 53.88 265 VAL A CA 1
ATOM 2015 C C . VAL A 1 265 ? -19.472 3.972 50.143 1.00 53.88 265 VAL A C 1
ATOM 2017 O O . VAL A 1 265 ? -19.823 3.135 50.973 1.00 53.88 265 VAL A O 1
ATOM 2020 N N . LYS A 1 266 ? -19.110 5.211 50.485 1.00 51.22 266 LYS A N 1
ATOM 2021 C CA . LYS A 1 266 ? -19.002 5.656 51.881 1.00 51.22 266 LYS A CA 1
ATOM 2022 C C . LYS A 1 266 ? -20.320 5.480 52.650 1.00 51.22 266 LYS A C 1
ATOM 2024 O O . LYS A 1 266 ? -20.254 5.123 53.817 1.00 51.22 266 LYS A O 1
ATOM 2029 N N . ASN A 1 267 ? -21.468 5.712 51.993 1.00 59.28 267 ASN A N 1
ATOM 2030 C CA . ASN A 1 267 ? -22.821 5.473 52.510 1.00 59.28 267 ASN A CA 1
ATOM 2031 C C . ASN A 1 267 ? -23.837 5.226 51.372 1.00 59.28 267 ASN A C 1
ATOM 2033 O O . ASN A 1 267 ? -23.844 5.985 50.403 1.00 59.28 267 ASN A O 1
ATOM 2037 N N . TYR A 1 268 ? -24.752 4.258 51.514 1.00 68.69 268 TYR A N 1
ATOM 2038 C CA . TYR A 1 268 ? -26.028 4.266 50.771 1.00 68.69 268 TYR A CA 1
ATOM 2039 C C . TYR A 1 268 ? -27.093 4.987 51.597 1.00 68.69 268 TYR A C 1
ATOM 2041 O O . TYR A 1 268 ? -27.182 4.734 52.797 1.00 68.69 268 TYR A O 1
ATOM 2049 N N . LYS A 1 269 ? -27.881 5.867 50.963 1.00 70.62 269 LYS A N 1
ATOM 2050 C CA . LYS A 1 269 ? -28.975 6.629 51.584 1.00 70.62 269 LYS A CA 1
ATOM 2051 C C . LYS A 1 269 ? -30.295 6.279 50.899 1.00 70.62 269 LYS A C 1
ATOM 2053 O O . LYS A 1 269 ? -30.406 6.428 49.684 1.00 70.62 269 LYS A O 1
ATOM 2058 N N . TYR A 1 270 ? -31.269 5.857 51.697 1.00 76.69 270 TYR A N 1
ATOM 2059 C CA . TYR A 1 270 ? -32.649 5.609 51.281 1.00 76.69 270 TYR A CA 1
ATOM 2060 C C . TYR A 1 270 ? -33.608 6.394 52.163 1.00 76.69 270 TYR A C 1
ATOM 2062 O O . TYR A 1 270 ? -33.288 6.617 53.332 1.00 76.69 270 TYR A O 1
ATOM 2070 N N . THR A 1 271 ? -34.767 6.760 51.618 1.00 74.44 271 THR A N 1
ATOM 2071 C CA . THR A 1 271 ? -35.911 7.272 52.381 1.00 74.44 271 THR A CA 1
ATOM 2072 C C . THR A 1 271 ? -37.130 6.385 52.161 1.00 74.44 271 THR A C 1
ATOM 2074 O O . THR A 1 271 ? -37.327 5.859 51.071 1.00 74.44 271 THR A O 1
ATOM 2077 N N . ILE A 1 272 ? -37.932 6.180 53.203 1.00 80.19 272 ILE A N 1
ATOM 2078 C CA . ILE A 1 272 ? -39.247 5.536 53.096 1.00 80.19 272 ILE A CA 1
ATOM 2079 C C . ILE A 1 272 ? -40.281 6.615 53.363 1.00 80.19 272 ILE A C 1
ATOM 2081 O O . ILE A 1 272 ? -40.189 7.270 54.392 1.00 80.19 272 ILE A O 1
ATOM 2085 N N . GLU A 1 273 ? -41.227 6.797 52.453 1.00 77.69 273 GLU A N 1
ATOM 2086 C CA . GLU A 1 273 ? -42.246 7.842 52.505 1.00 77.69 273 GLU A CA 1
ATOM 2087 C C . GLU A 1 273 ? -43.632 7.218 52.350 1.00 77.69 273 GLU A C 1
ATOM 2089 O O . GLU A 1 273 ? -43.856 6.440 51.431 1.00 77.69 273 GLU A O 1
ATOM 2094 N N . GLU A 1 274 ? -44.567 7.531 53.239 1.00 78.12 274 GLU A N 1
ATOM 2095 C CA . GLU A 1 274 ? -45.964 7.106 53.101 1.00 78.12 274 GLU A CA 1
ATOM 2096 C C . GLU A 1 274 ? -46.638 7.868 51.952 1.00 78.12 274 GLU A C 1
ATOM 2098 O O . GLU A 1 274 ? -46.464 9.082 51.829 1.00 78.12 274 GLU A O 1
ATOM 2103 N N . LYS A 1 275 ? -47.406 7.176 51.103 1.00 78.44 275 LYS A N 1
ATOM 2104 C CA . LYS A 1 275 ? -48.247 7.841 50.104 1.00 78.44 275 LYS A CA 1
ATOM 2105 C C . LYS A 1 275 ? -49.362 8.622 50.815 1.00 78.44 275 LYS A C 1
ATOM 2107 O O . LYS A 1 275 ? -49.943 8.092 51.761 1.00 78.44 275 LYS A O 1
ATOM 2112 N N . PRO A 1 276 ? -49.704 9.835 50.347 1.00 64.00 276 PRO A N 1
ATOM 2113 C CA . PRO A 1 276 ? -50.854 10.572 50.860 1.00 64.00 276 PRO A CA 1
ATOM 2114 C C . PRO A 1 276 ? -52.133 9.730 50.751 1.00 64.00 276 PRO A C 1
ATOM 2116 O O . PRO A 1 276 ? -52.439 9.223 49.671 1.00 64.00 276 PRO A O 1
ATOM 2119 N N . GLY A 1 277 ? -52.870 9.593 51.854 1.00 59.31 277 GLY A N 1
ATOM 2120 C CA . GLY A 1 277 ? -54.279 9.192 51.845 1.00 59.31 277 GLY A CA 1
ATOM 2121 C C . GLY A 1 277 ? -55.206 10.414 51.859 1.00 59.31 277 GLY A C 1
ATOM 2122 O O . GLY A 1 277 ? -54.739 11.550 51.902 1.00 59.31 277 GLY A O 1
ATOM 2123 N N . ASP A 1 278 ? -56.520 10.180 51.882 1.00 50.06 278 ASP A N 1
ATOM 2124 C CA . ASP A 1 278 ? -57.573 11.220 51.869 1.00 50.06 278 ASP A CA 1
ATOM 2125 C C . ASP A 1 278 ? -57.719 11.995 53.207 1.00 50.06 278 ASP A C 1
ATOM 2127 O O . ASP A 1 278 ? -58.636 12.792 53.392 1.00 50.06 278 ASP A O 1
ATOM 2131 N N . ALA A 1 279 ? -56.809 11.780 54.165 1.00 43.66 279 ALA A N 1
ATOM 2132 C CA . ALA A 1 279 ? -56.719 12.521 55.421 1.00 43.66 279 ALA A CA 1
ATOM 2133 C C . ALA A 1 279 ? -55.250 12.861 55.742 1.00 43.66 279 ALA A C 1
ATOM 2135 O O . ALA A 1 279 ? -54.344 12.080 55.460 1.00 43.66 279 ALA A O 1
ATOM 2136 N N . THR A 1 280 ? -55.053 14.058 56.297 1.00 41.28 280 THR A N 1
ATOM 2137 C CA . THR A 1 280 ? -53.806 14.784 56.614 1.00 41.28 280 THR A CA 1
ATOM 2138 C C . THR A 1 280 ? -52.483 13.992 56.704 1.00 41.28 280 THR A C 1
ATOM 2140 O O . THR A 1 280 ? -52.332 13.001 57.415 1.00 41.28 280 THR A O 1
ATOM 2143 N N . MET A 1 281 ? -51.479 14.527 55.997 1.00 42.44 281 MET A N 1
ATOM 2144 C CA . MET A 1 281 ? -50.137 13.978 55.752 1.00 42.44 281 MET A CA 1
ATOM 2145 C C . MET A 1 281 ? -49.279 13.802 57.016 1.00 42.44 281 MET A C 1
ATOM 2147 O O . MET A 1 281 ? -48.955 14.780 57.684 1.00 42.44 281 MET A O 1
ATOM 2151 N N . ASN A 1 282 ? -48.772 12.587 57.253 1.00 47.34 282 ASN A N 1
ATOM 2152 C CA . ASN A 1 282 ? -47.650 12.331 58.163 1.00 47.34 282 ASN A CA 1
ATOM 2153 C C . ASN A 1 282 ? -46.442 11.826 57.356 1.00 47.34 282 ASN A C 1
ATOM 2155 O O . ASN A 1 282 ? -46.351 10.647 57.023 1.00 47.34 282 ASN A O 1
ATOM 2159 N N . THR A 1 283 ? -45.492 12.704 57.026 1.00 42.62 283 THR A N 1
ATOM 2160 C CA . THR A 1 283 ? -44.232 12.294 56.381 1.00 42.62 283 THR A CA 1
ATOM 2161 C C . THR A 1 283 ? -43.259 11.757 57.433 1.00 42.62 283 THR A C 1
ATOM 2163 O O . THR A 1 283 ? -42.751 12.523 58.246 1.00 42.62 283 THR A O 1
ATOM 2166 N N . ILE A 1 284 ? -42.966 10.454 57.405 1.00 49.41 284 ILE A N 1
ATOM 2167 C CA . ILE A 1 284 ? -41.878 9.844 58.187 1.00 49.41 284 ILE A CA 1
ATOM 2168 C C . ILE A 1 284 ? -40.613 9.862 57.324 1.00 49.41 284 ILE A C 1
ATOM 2170 O O . ILE A 1 284 ? -40.623 9.326 56.225 1.00 49.41 284 ILE A O 1
ATOM 2174 N N . LEU A 1 285 ? -39.515 10.454 57.803 1.00 45.81 285 LEU A N 1
ATOM 2175 C CA . LEU A 1 285 ? -38.231 10.457 57.093 1.00 45.81 285 LEU A CA 1
ATOM 2176 C C . LEU A 1 285 ? -37.303 9.363 57.647 1.00 45.81 285 LEU A C 1
ATOM 2178 O O . LEU A 1 285 ? -36.596 9.597 58.620 1.00 45.81 285 LEU A O 1
ATOM 2182 N N . LEU A 1 286 ? -37.276 8.167 57.049 1.00 49.19 286 LEU A N 1
ATOM 2183 C CA . LEU A 1 286 ? -36.324 7.125 57.466 1.00 49.19 286 LEU A CA 1
ATOM 2184 C C . LEU A 1 286 ? -34.949 7.351 56.820 1.00 49.19 286 LEU A C 1
ATOM 2186 O O . LEU A 1 286 ? -34.840 7.257 55.607 1.00 49.19 286 LEU A O 1
ATOM 2190 N N . LEU A 1 287 ? -33.897 7.593 57.608 1.00 47.00 287 LEU A N 1
ATOM 2191 C CA . LEU A 1 287 ? -32.524 7.753 57.106 1.00 47.00 287 LEU A CA 1
ATOM 2192 C C . LEU A 1 287 ? -31.684 6.486 57.343 1.00 47.00 287 LEU A C 1
ATOM 2194 O 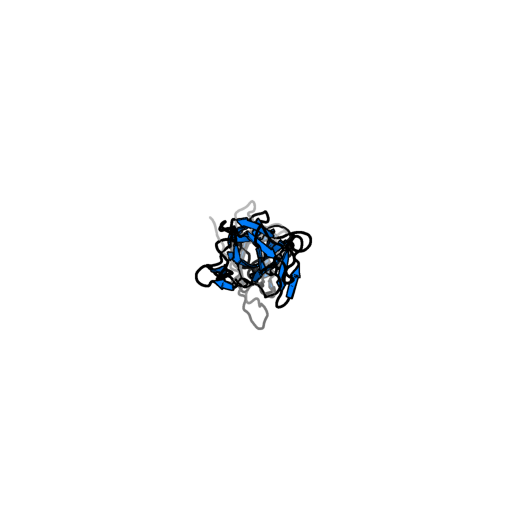O . LEU A 1 287 ? -31.069 6.343 58.396 1.00 47.00 287 LEU A O 1
ATOM 2198 N N . VAL A 1 288 ? -31.619 5.575 56.369 1.00 49.69 288 VAL A N 1
ATOM 2199 C CA . VAL A 1 288 ? -30.730 4.399 56.456 1.00 49.69 288 VAL A CA 1
ATOM 2200 C C . VAL A 1 288 ? -29.333 4.784 55.964 1.00 49.69 288 VAL A C 1
ATOM 2202 O O . VAL A 1 288 ? -29.182 5.093 54.787 1.00 49.69 288 VAL A O 1
ATOM 2205 N N . MET A 1 289 ? -28.324 4.767 56.844 1.00 47.09 289 MET A N 1
ATOM 2206 C CA . MET A 1 289 ? -26.903 4.910 56.484 1.00 47.09 289 MET A CA 1
ATOM 2207 C C . MET A 1 289 ? -26.213 3.544 56.498 1.00 47.09 289 MET A C 1
ATOM 2209 O O . MET A 1 289 ? -26.083 2.932 57.556 1.00 47.09 289 MET A O 1
ATOM 2213 N N . LEU A 1 290 ? -25.771 3.074 55.329 1.00 49.31 290 LEU A N 1
ATOM 2214 C CA . LEU A 1 290 ? -24.997 1.836 55.187 1.00 49.31 290 LEU A CA 1
ATOM 2215 C C . LEU A 1 290 ? -23.504 2.130 55.023 1.00 49.31 290 LEU A C 1
ATOM 2217 O O . LEU A 1 290 ? -23.103 2.559 53.948 1.00 49.31 290 LEU A O 1
ATOM 2221 N N . ALA A 1 291 ? -22.679 1.823 56.026 1.00 46.16 291 ALA A N 1
ATOM 2222 C CA . ALA A 1 291 ? -21.221 1.843 55.885 1.00 46.16 291 ALA A CA 1
ATOM 2223 C C . ALA A 1 291 ? -20.701 0.448 55.501 1.00 46.16 291 ALA A C 1
ATOM 2225 O O . ALA A 1 291 ? -20.808 -0.493 56.292 1.00 46.16 291 ALA A O 1
ATOM 2226 N N . LEU A 1 292 ? -20.129 0.324 54.300 1.00 52.47 292 LEU A N 1
ATOM 2227 C CA . LEU A 1 292 ? -19.417 -0.872 53.849 1.00 52.47 292 LEU A CA 1
ATOM 2228 C C . LEU A 1 292 ? -17.916 -0.708 54.119 1.00 52.47 292 LEU A C 1
ATOM 2230 O O . LEU A 1 292 ? -17.317 0.279 53.702 1.00 52.47 292 LEU A O 1
ATOM 2234 N N . THR A 1 293 ? -17.291 -1.675 54.794 1.00 48.78 293 THR A N 1
ATOM 2235 C CA . THR A 1 293 ? -15.828 -1.724 54.980 1.00 48.78 293 THR A CA 1
ATOM 2236 C C . THR A 1 293 ? -15.277 -3.021 54.402 1.00 48.78 293 THR A C 1
ATOM 2238 O O . THR A 1 293 ? -15.859 -4.073 54.659 1.00 48.78 293 THR A O 1
ATOM 2241 N N . LEU A 1 294 ? -14.151 -2.965 53.681 1.00 46.88 294 LEU A N 1
ATOM 2242 C CA . LEU A 1 294 ? -13.377 -4.163 53.343 1.00 46.88 294 LEU A CA 1
ATOM 2243 C C . LEU A 1 294 ? -12.762 -4.733 54.628 1.00 46.88 294 LEU A C 1
ATOM 2245 O O . LEU A 1 294 ? -11.854 -4.135 55.198 1.00 46.88 294 LEU A O 1
ATOM 2249 N N . GLY A 1 295 ? -13.252 -5.881 55.087 1.00 40.59 295 GLY A N 1
ATOM 2250 C CA . GLY A 1 295 ? -12.588 -6.704 56.095 1.00 40.59 295 GLY A CA 1
ATOM 2251 C C . GLY A 1 295 ? -12.532 -8.143 55.597 1.00 40.59 295 GLY A C 1
ATOM 2252 O O . GLY A 1 295 ? -13.564 -8.688 55.220 1.00 40.59 295 GLY A O 1
ATOM 2253 N N . ALA A 1 296 ? -11.333 -8.732 55.540 1.00 45.38 296 ALA A N 1
ATOM 2254 C CA . ALA A 1 296 ? -11.098 -10.142 55.192 1.00 45.38 296 ALA A CA 1
ATOM 2255 C C . ALA A 1 296 ? -11.826 -10.659 53.923 1.00 45.38 296 ALA A C 1
ATOM 2257 O O . ALA A 1 296 ? -12.262 -11.804 53.873 1.00 45.38 296 ALA A O 1
ATOM 2258 N N . GLY A 1 297 ? -11.978 -9.818 52.893 1.00 49.44 297 GLY A N 1
ATOM 2259 C CA . GLY A 1 297 ? -12.570 -10.220 51.608 1.00 49.44 297 GLY A CA 1
ATOM 2260 C C . GLY A 1 297 ? -14.102 -10.317 51.570 1.00 49.44 297 GLY A C 1
ATOM 2261 O O . GLY A 1 297 ? -14.638 -10.774 50.567 1.00 49.44 297 GLY A O 1
ATOM 2262 N N . SER A 1 298 ? -14.824 -9.870 52.606 1.00 52.31 298 SER A N 1
ATOM 2263 C CA . SER A 1 298 ? -16.298 -9.873 52.637 1.00 52.31 298 SER A CA 1
ATOM 2264 C C . SER A 1 298 ? -16.880 -8.501 53.000 1.00 52.31 298 SER A C 1
ATOM 2266 O O . SER A 1 298 ? -16.330 -7.772 53.826 1.00 52.31 298 SER A O 1
ATOM 2268 N N . LEU A 1 299 ? -18.014 -8.137 52.387 1.00 53.53 299 LEU A N 1
ATOM 2269 C CA . LEU A 1 299 ? -18.802 -6.968 52.794 1.00 53.53 299 LEU A CA 1
ATOM 2270 C C . LEU A 1 299 ? -19.565 -7.289 54.085 1.00 53.53 299 LEU A C 1
ATOM 2272 O O . LEU A 1 299 ? -20.292 -8.276 54.143 1.00 53.53 299 LEU A O 1
ATOM 2276 N N . VAL A 1 300 ? -19.443 -6.431 55.100 1.00 54.97 300 VAL A N 1
ATOM 2277 C CA . VAL A 1 300 ? -20.144 -6.580 56.387 1.00 54.97 300 VAL A CA 1
ATOM 2278 C C . VAL A 1 300 ? -21.063 -5.379 56.625 1.00 54.97 300 VAL A C 1
ATOM 2280 O O . VAL A 1 300 ? -20.616 -4.233 56.559 1.00 54.97 300 VAL A O 1
ATOM 2283 N N . LEU A 1 301 ? -22.343 -5.630 56.932 1.00 54.97 301 LEU A N 1
ATOM 2284 C CA . LEU A 1 301 ? -23.296 -4.602 57.371 1.00 54.97 301 LEU A CA 1
ATOM 2285 C C . LEU A 1 301 ? -22.979 -4.193 58.817 1.00 54.97 301 LEU A C 1
ATOM 2287 O O . LEU A 1 301 ? -23.160 -4.995 59.728 1.00 54.97 301 LEU A O 1
ATOM 2291 N N . ARG A 1 302 ? -22.538 -2.950 59.058 1.00 56.22 302 ARG A N 1
ATOM 2292 C CA . ARG A 1 302 ? -22.232 -2.493 60.430 1.00 56.22 302 ARG A CA 1
ATOM 2293 C C . ARG A 1 302 ? -23.442 -1.984 61.217 1.00 56.22 302 ARG A C 1
ATOM 2295 O O . ARG A 1 302 ? -23.518 -2.232 62.416 1.00 56.22 302 ARG A O 1
ATOM 2302 N N . ARG A 1 303 ? -24.356 -1.226 60.596 1.00 56.34 303 ARG A N 1
ATOM 2303 C CA . ARG A 1 303 ? -25.499 -0.610 61.297 1.00 56.34 303 ARG A CA 1
ATOM 2304 C C . ARG A 1 303 ? -26.586 -0.157 60.323 1.00 56.34 303 ARG A C 1
ATOM 2306 O O . ARG A 1 303 ? -26.272 0.327 59.244 1.00 56.34 303 ARG A O 1
ATOM 2313 N N . ILE A 1 304 ? -27.845 -0.243 60.749 1.00 59.38 304 ILE A N 1
ATOM 2314 C CA . ILE A 1 304 ? -28.973 0.506 60.181 1.00 59.38 304 ILE A CA 1
ATOM 2315 C C . ILE A 1 304 ? -29.346 1.564 61.220 1.00 59.38 304 ILE A C 1
ATOM 2317 O O . ILE A 1 304 ? -29.711 1.218 62.343 1.00 59.38 304 ILE A O 1
ATOM 2321 N N . GLN A 1 305 ? -29.227 2.848 60.885 1.00 55.31 305 GLN A N 1
ATOM 2322 C CA . GLN A 1 305 ? -29.840 3.905 61.691 1.00 55.31 305 GLN A CA 1
ATOM 2323 C C . GLN A 1 305 ? -31.263 4.148 61.193 1.00 55.31 305 GLN A C 1
ATOM 2325 O O . GLN A 1 305 ? -31.532 4.094 59.997 1.00 55.31 305 GLN A O 1
ATOM 2330 N N . ARG A 1 306 ? -32.187 4.338 62.133 1.00 58.00 306 ARG A N 1
ATOM 2331 C CA . ARG A 1 306 ? -33.566 4.730 61.862 1.00 58.00 306 ARG A CA 1
ATOM 2332 C C . ARG A 1 306 ? -33.791 6.025 62.626 1.00 58.00 306 ARG A C 1
ATOM 2334 O O . ARG A 1 306 ? -33.735 6.016 63.851 1.00 58.00 306 ARG A O 1
ATOM 2341 N N . THR A 1 307 ? -33.994 7.119 61.910 1.00 46.00 307 THR A N 1
ATOM 2342 C CA . THR A 1 307 ? -34.420 8.393 62.497 1.00 46.00 307 THR A CA 1
ATOM 2343 C C . THR A 1 307 ? -35.895 8.567 62.152 1.00 46.00 307 THR A C 1
ATOM 2345 O O . THR A 1 307 ? -36.285 8.233 61.038 1.00 46.00 307 THR A O 1
ATOM 2348 N N . GLN A 1 308 ? -36.721 9.013 63.097 1.00 47.75 308 GLN A N 1
ATOM 2349 C CA . GLN A 1 308 ? -38.075 9.485 62.809 1.00 47.75 308 GLN A CA 1
ATOM 2350 C C . GLN A 1 308 ? -38.079 11.002 62.973 1.00 47.75 308 GLN A C 1
ATOM 2352 O O . GLN A 1 308 ? -37.772 11.502 64.051 1.00 47.75 308 GLN A O 1
ATOM 2357 N N . GLU A 1 309 ? -38.414 11.728 61.912 1.00 40.09 309 GLU A N 1
ATOM 2358 C CA . GLU A 1 309 ? -38.790 13.137 62.010 1.00 40.09 309 GLU A CA 1
ATOM 2359 C C . GLU A 1 309 ? -40.311 13.232 61.929 1.00 40.09 309 GLU A C 1
ATOM 2361 O O . GLU A 1 309 ? -40.908 12.781 60.954 1.00 40.09 309 GLU A O 1
ATOM 2366 N N . HIS A 1 310 ? -40.933 13.823 62.949 1.00 42.78 310 HIS A N 1
ATOM 2367 C CA . HIS A 1 310 ? -42.320 14.268 62.875 1.00 42.78 310 HIS A CA 1
ATOM 2368 C C . HIS A 1 310 ? -42.331 15.698 62.332 1.00 42.78 310 HIS A C 1
ATOM 2370 O O . HIS A 1 310 ? -41.978 16.637 63.047 1.00 42.78 310 HIS A O 1
ATOM 2376 N N . LYS A 1 311 ? -42.743 15.889 61.075 1.00 37.50 311 LYS A N 1
ATOM 2377 C CA . LYS A 1 311 ? -43.153 17.217 60.605 1.00 37.50 311 LYS A CA 1
ATOM 2378 C C . LYS A 1 311 ? -44.631 17.406 60.920 1.00 37.50 311 LYS A C 1
ATOM 2380 O O . LYS A 1 311 ? -45.480 16.993 60.143 1.00 37.50 311 LYS A O 1
ATOM 2385 N N . ASN A 1 312 ? -44.927 18.056 62.044 1.00 30.22 312 ASN A N 1
ATOM 2386 C CA . ASN A 1 312 ? -46.251 18.634 62.251 1.00 30.22 312 ASN A CA 1
ATOM 2387 C C . ASN A 1 312 ? -46.384 19.834 61.306 1.00 30.22 312 ASN A C 1
ATOM 2389 O O . ASN A 1 312 ? -45.769 20.876 61.545 1.00 30.22 312 ASN A O 1
ATOM 2393 N N . GLN A 1 313 ? -47.157 19.696 60.232 1.00 35.09 313 GLN A N 1
ATOM 2394 C CA . GLN A 1 313 ? -47.718 20.861 59.554 1.00 35.09 313 GLN A CA 1
ATOM 2395 C C . GLN A 1 313 ? -49.057 21.182 60.224 1.00 35.09 313 GLN A C 1
ATOM 2397 O O . GLN A 1 313 ? -49.874 20.286 60.426 1.00 35.09 313 GLN A O 1
ATOM 2402 N N . ARG A 1 314 ? -49.176 22.434 60.682 1.00 30.80 314 ARG A N 1
ATOM 2403 C CA . ARG A 1 314 ? -50.366 22.999 61.332 1.00 30.80 314 ARG A CA 1
ATOM 2404 C C . ARG A 1 314 ? -51.562 23.021 60.393 1.00 30.80 314 ARG A C 1
ATOM 2406 O O . ARG A 1 314 ? -51.325 23.246 59.187 1.00 30.80 314 ARG A O 1
#

Radius of gyration: 45.69 Å; chains: 1; bounding box: 98×37×125 Å